Protein AF-A0A4Q3V136-F1 (afdb_monomer)

Structure (mmCIF, N/CA/C/O backbone):
data_AF-A0A4Q3V136-F1
#
_entry.id   AF-A0A4Q3V136-F1
#
loop_
_atom_site.group_PDB
_atom_site.id
_atom_site.type_symbol
_atom_site.label_atom_id
_atom_site.label_alt_id
_atom_site.label_comp_id
_atom_site.label_asym_id
_atom_site.label_entity_id
_atom_site.label_seq_id
_atom_site.pdbx_PDB_ins_code
_atom_site.Cartn_x
_atom_site.Cartn_y
_atom_site.Cartn_z
_atom_site.occupancy
_atom_site.B_iso_or_equiv
_atom_site.auth_seq_id
_atom_site.auth_comp_id
_atom_site.auth_asym_id
_atom_site.auth_atom_id
_atom_site.pdbx_PDB_model_num
ATOM 1 N N . MET A 1 1 ? 9.590 6.715 27.423 1.00 27.91 1 MET A N 1
ATOM 2 C CA . MET A 1 1 ? 8.171 6.440 27.721 1.00 27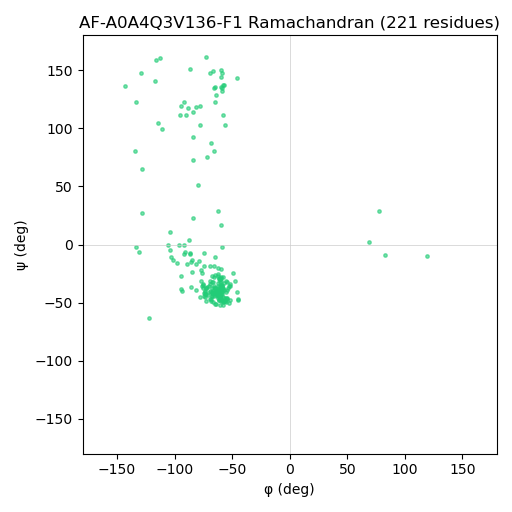.91 1 MET A CA 1
ATOM 3 C C . MET A 1 1 ? 7.562 6.069 26.388 1.00 27.91 1 MET A C 1
ATOM 5 O O . MET A 1 1 ? 7.438 6.935 25.538 1.00 27.91 1 MET A O 1
ATOM 9 N N . SER A 1 2 ? 7.445 4.770 26.138 1.00 27.17 2 SER A N 1
ATOM 10 C CA . SER A 1 2 ? 7.165 4.220 24.817 1.00 27.17 2 SER A CA 1
ATOM 11 C C . SER A 1 2 ? 5.659 4.010 24.683 1.00 27.17 2 SER A C 1
ATOM 13 O O . SER A 1 2 ? 5.066 3.318 25.508 1.00 27.17 2 SER A O 1
ATOM 15 N N . LEU A 1 3 ? 5.045 4.690 23.715 1.00 30.20 3 LEU A N 1
ATOM 16 C CA . LEU A 1 3 ? 3.635 4.550 23.361 1.00 30.20 3 LEU A CA 1
ATOM 17 C C . LEU A 1 3 ? 3.497 3.357 22.407 1.00 30.20 3 LEU A C 1
ATOM 19 O O . LEU A 1 3 ? 3.314 3.532 21.209 1.00 30.20 3 LEU A O 1
ATOM 23 N N . PHE A 1 4 ? 3.637 2.141 22.932 1.00 32.25 4 PHE A N 1
ATOM 24 C CA . PHE A 1 4 ? 3.175 0.948 22.229 1.00 32.25 4 PHE A CA 1
ATOM 25 C C . PHE A 1 4 ? 1.733 0.703 22.657 1.00 32.25 4 PHE A C 1
ATOM 27 O O . PHE A 1 4 ? 1.460 0.416 23.821 1.00 32.25 4 PHE A O 1
ATOM 34 N N . LEU A 1 5 ? 0.808 0.893 21.721 1.00 36.94 5 LEU A N 1
ATOM 35 C CA . LEU A 1 5 ? -0.566 0.448 21.881 1.00 36.94 5 LEU A CA 1
ATOM 36 C C . LEU A 1 5 ? -0.554 -1.082 21.938 1.00 36.94 5 LEU A C 1
ATOM 38 O O . LEU A 1 5 ? -0.073 -1.728 21.008 1.00 36.94 5 LEU A O 1
ATOM 42 N N . ASP A 1 6 ? -1.080 -1.644 23.027 1.00 30.30 6 ASP A N 1
ATOM 43 C CA . ASP A 1 6 ? -1.407 -3.065 23.143 1.00 30.30 6 ASP A CA 1
ATOM 44 C C . ASP A 1 6 ? -2.540 -3.390 22.156 1.00 30.30 6 ASP A C 1
ATOM 46 O O . ASP A 1 6 ? -3.716 -3.457 22.512 1.00 30.30 6 ASP A O 1
ATOM 50 N N . VAL A 1 7 ? -2.183 -3.576 20.886 1.00 36.53 7 VAL A N 1
ATOM 51 C CA . VAL A 1 7 ? -2.980 -4.369 19.953 1.00 36.53 7 VAL A CA 1
ATOM 52 C C . VAL A 1 7 ? -2.568 -5.822 20.192 1.00 36.53 7 VAL A C 1
ATOM 54 O O . VAL A 1 7 ? -1.405 -6.166 19.952 1.00 36.53 7 VAL A O 1
ATOM 57 N N . PRO A 1 8 ? -3.460 -6.695 20.693 1.00 29.77 8 PRO A N 1
ATOM 58 C CA . PRO A 1 8 ? -3.125 -8.094 20.916 1.00 29.77 8 PRO A CA 1
ATOM 59 C C . PRO A 1 8 ? -2.661 -8.736 19.599 1.00 29.77 8 PRO A C 1
ATOM 61 O O . PRO A 1 8 ? -3.455 -8.896 18.679 1.00 29.77 8 PRO A O 1
ATOM 64 N N . GLY A 1 9 ? -1.372 -9.078 19.505 1.00 36.00 9 GLY A N 1
ATOM 65 C CA . GLY A 1 9 ? -0.801 -9.831 18.380 1.00 36.00 9 GLY A CA 1
ATOM 66 C C . GLY A 1 9 ? 0.305 -9.145 17.570 1.00 36.00 9 GLY A C 1
ATOM 67 O O . GLY A 1 9 ? 0.964 -9.832 16.798 1.00 36.00 9 GLY A O 1
ATOM 68 N N . LEU A 1 10 ? 0.577 -7.848 17.756 1.00 35.69 10 LEU A N 1
ATOM 69 C CA . LEU A 1 10 ? 1.579 -7.121 16.957 1.00 35.69 10 LEU A CA 1
ATOM 70 C C . LEU A 1 10 ? 2.490 -6.256 17.842 1.00 35.69 10 LEU A C 1
ATOM 72 O O . LEU A 1 10 ? 2.320 -5.048 17.966 1.00 35.69 10 LEU A O 1
ATOM 76 N N . LEU A 1 11 ? 3.486 -6.895 18.462 1.00 33.28 11 LEU A N 1
ATOM 77 C CA . LEU A 1 11 ? 4.609 -6.214 19.113 1.00 33.28 11 LEU A CA 1
ATOM 78 C C . LEU A 1 11 ? 5.784 -6.146 18.127 1.00 33.28 11 LEU A C 1
ATOM 80 O O . L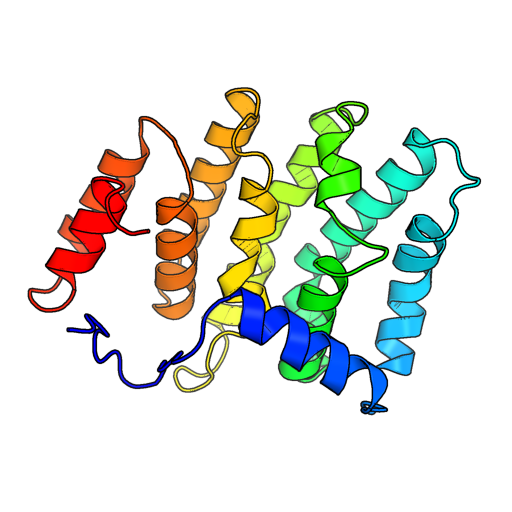EU A 1 11 ? 6.395 -7.174 17.839 1.00 33.28 11 LEU A O 1
ATOM 84 N N . PHE A 1 12 ? 6.139 -4.950 17.648 1.00 36.69 12 PHE A N 1
ATOM 85 C CA . PHE A 1 12 ? 7.396 -4.721 16.920 1.00 36.69 12 PHE A CA 1
ATOM 86 C C . PHE A 1 12 ? 8.345 -3.856 17.764 1.00 36.69 12 PHE A C 1
ATOM 88 O O . PHE A 1 12 ? 8.172 -2.641 17.816 1.00 36.69 12 PHE A O 1
ATOM 95 N N . PRO A 1 13 ? 9.333 -4.459 18.452 1.00 34.44 13 PRO A N 1
ATOM 96 C CA . PRO A 1 13 ? 10.172 -3.746 19.417 1.00 34.44 13 PRO A CA 1
ATOM 97 C C . PRO A 1 13 ? 11.426 -3.062 18.832 1.00 34.44 13 PRO A C 1
ATOM 99 O O . PRO A 1 13 ? 12.203 -2.512 19.605 1.00 34.44 13 PRO A O 1
ATOM 102 N N . GLU A 1 14 ? 11.656 -3.078 17.514 1.00 36.59 14 GLU A N 1
ATOM 103 C CA . GLU A 1 14 ? 12.949 -2.692 16.910 1.00 36.59 14 GLU A CA 1
ATOM 104 C C . GLU A 1 14 ? 12.795 -1.648 15.777 1.00 36.59 14 GLU A C 1
ATOM 106 O O . GLU A 1 14 ? 11.792 -1.696 15.057 1.00 36.59 14 GLU A O 1
ATOM 111 N N . PRO A 1 15 ? 13.776 -0.737 15.574 1.00 40.38 15 PRO A N 1
ATOM 112 C CA . PRO A 1 15 ? 13.793 0.233 14.470 1.00 40.38 15 PRO A CA 1
ATOM 113 C C . PRO A 1 15 ? 13.781 -0.439 13.086 1.00 40.38 15 PRO A C 1
ATOM 115 O O . PRO A 1 15 ? 14.338 -1.525 12.913 1.00 40.38 15 PRO A O 1
ATOM 118 N N . ILE A 1 16 ? 13.202 0.224 12.077 1.00 38.69 16 ILE A N 1
ATOM 119 C CA . ILE A 1 16 ? 13.119 -0.259 10.680 1.00 38.69 16 ILE A CA 1
ATOM 120 C C . ILE A 1 16 ? 14.500 -0.652 10.122 1.00 38.69 16 ILE A C 1
ATOM 122 O O . ILE A 1 16 ? 14.629 -1.641 9.399 1.00 38.69 16 ILE A O 1
ATOM 126 N N . GLU A 1 17 ? 15.551 0.072 10.497 1.00 37.22 17 GLU A N 1
ATOM 127 C CA . GLU A 1 17 ? 16.927 -0.164 10.059 1.00 37.22 17 GLU A CA 1
ATOM 128 C C . GLU A 1 17 ? 17.510 -1.465 10.633 1.00 37.22 17 GLU A C 1
ATOM 130 O O . GLU A 1 17 ? 18.252 -2.167 9.945 1.00 37.22 17 GLU A O 1
ATOM 135 N N . ALA A 1 18 ? 17.124 -1.840 11.858 1.00 37.09 18 ALA A N 1
ATOM 136 C CA . ALA A 1 18 ? 17.537 -3.098 12.477 1.00 37.09 18 ALA A CA 1
ATOM 137 C C . ALA A 1 18 ? 16.899 -4.308 11.774 1.00 37.09 18 ALA A C 1
ATOM 139 O O . ALA A 1 18 ? 17.528 -5.362 11.664 1.00 37.09 18 ALA A O 1
ATOM 140 N N . TRP A 1 19 ? 15.688 -4.147 11.227 1.00 42.88 19 TRP A N 1
ATOM 141 C CA . TRP A 1 19 ? 15.030 -5.176 10.421 1.00 42.88 19 TRP A CA 1
ATOM 142 C C . TRP A 1 19 ? 15.719 -5.393 9.078 1.00 42.88 19 TRP A C 1
ATOM 144 O O . TRP A 1 19 ? 15.895 -6.544 8.690 1.00 42.88 19 TRP A O 1
ATOM 154 N N . ALA A 1 20 ? 16.165 -4.333 8.399 1.00 38.56 20 ALA A N 1
ATOM 155 C CA . ALA A 1 20 ? 16.872 -4.454 7.123 1.00 38.56 20 ALA A CA 1
ATOM 156 C C . ALA A 1 20 ? 18.195 -5.243 7.252 1.00 38.56 20 ALA A C 1
ATOM 158 O O . ALA A 1 20 ? 18.477 -6.110 6.421 1.00 38.56 20 ALA A O 1
ATOM 159 N N . GLU A 1 21 ? 18.976 -5.015 8.317 1.00 35.28 21 GLU A N 1
ATOM 160 C CA . GLU A 1 21 ? 20.232 -5.745 8.567 1.00 35.28 21 GLU A CA 1
ATOM 161 C C . GLU A 1 21 ? 20.022 -7.186 9.068 1.00 35.28 21 GLU A C 1
ATOM 163 O O . GLU A 1 21 ? 20.704 -8.107 8.608 1.00 35.28 21 GLU A O 1
ATOM 168 N N . LEU A 1 22 ? 19.066 -7.432 9.974 1.00 40.06 22 LEU A N 1
ATOM 169 C CA . LEU A 1 22 ? 18.700 -8.797 10.392 1.00 40.06 22 LEU A CA 1
ATOM 170 C C . LEU A 1 22 ? 18.149 -9.621 9.220 1.00 40.06 22 LEU A C 1
ATOM 172 O O . LEU A 1 22 ? 18.365 -10.835 9.151 1.00 40.06 22 LEU A O 1
ATOM 176 N N . PHE A 1 23 ? 17.456 -8.959 8.295 1.00 44.56 23 PHE A N 1
ATOM 177 C CA . PHE A 1 23 ? 16.872 -9.561 7.106 1.00 44.56 23 PHE A CA 1
ATOM 178 C C . PHE A 1 23 ? 17.933 -9.937 6.065 1.00 44.56 23 PHE A C 1
ATOM 180 O O . PHE A 1 23 ? 17.954 -11.087 5.632 1.00 44.56 23 PHE A O 1
ATOM 187 N N . LEU A 1 24 ? 18.867 -9.035 5.729 1.00 41.38 24 LEU A N 1
ATOM 188 C CA . LEU A 1 24 ? 19.993 -9.326 4.824 1.00 41.38 24 LEU A CA 1
ATOM 189 C C . LEU A 1 24 ? 20.869 -10.485 5.327 1.00 41.38 24 LEU A C 1
ATOM 191 O O . LEU A 1 24 ? 21.305 -11.320 4.536 1.00 41.38 24 LEU A O 1
ATOM 195 N N . ASN A 1 25 ? 21.075 -10.585 6.642 1.00 38.91 25 ASN A N 1
ATOM 196 C CA . ASN A 1 25 ? 21.865 -11.668 7.229 1.00 38.91 25 ASN A CA 1
ATOM 197 C C . ASN A 1 25 ? 21.131 -13.024 7.210 1.00 38.91 25 ASN A C 1
ATOM 199 O O . ASN A 1 25 ? 21.749 -14.041 6.912 1.00 38.91 25 ASN A O 1
ATOM 203 N N . ARG A 1 26 ? 19.806 -13.069 7.429 1.00 44.75 26 ARG A N 1
ATOM 204 C CA . ARG A 1 26 ? 19.022 -14.322 7.298 1.00 44.75 26 ARG A CA 1
ATOM 205 C C . ARG A 1 26 ? 18.751 -14.737 5.847 1.00 44.75 26 ARG A C 1
ATOM 207 O O . ARG A 1 26 ? 18.540 -15.923 5.580 1.00 44.75 26 ARG A O 1
ATOM 214 N N . TYR A 1 27 ? 18.759 -13.772 4.929 1.00 43.59 27 TYR A N 1
ATOM 215 C CA . TYR A 1 27 ? 18.585 -13.958 3.487 1.00 43.59 27 TYR A CA 1
ATOM 216 C C . TYR A 1 27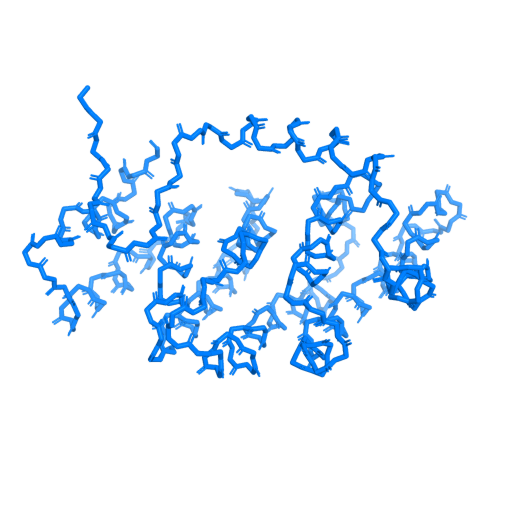 ? 19.698 -14.819 2.869 1.00 43.59 27 TYR A C 1
ATOM 218 O O . TYR A 1 27 ? 19.423 -15.666 2.027 1.00 43.59 27 TYR A O 1
ATOM 226 N N . LEU A 1 28 ? 20.944 -14.662 3.326 1.00 44.56 28 LEU A N 1
ATOM 227 C CA . LEU A 1 28 ? 22.085 -15.434 2.816 1.00 44.56 28 LEU A CA 1
ATOM 228 C C . LEU A 1 28 ? 22.205 -16.839 3.426 1.00 44.56 28 LEU A C 1
ATOM 230 O O . LEU A 1 28 ? 22.913 -17.686 2.885 1.00 44.56 28 LEU A O 1
ATOM 234 N N . GLU A 1 29 ? 21.525 -17.099 4.543 1.00 40.28 29 GLU A N 1
ATOM 235 C CA . GLU A 1 29 ? 21.713 -18.327 5.326 1.00 40.28 29 GLU A CA 1
ATOM 236 C C . GLU A 1 29 ? 20.629 -19.394 5.100 1.00 40.28 29 GLU A C 1
ATOM 238 O O . GLU A 1 29 ? 20.821 -20.545 5.494 1.00 40.28 29 GLU A O 1
ATOM 243 N N . SER A 1 30 ? 19.496 -19.065 4.468 1.00 42.41 30 SER A N 1
ATOM 244 C CA . SER A 1 30 ? 18.356 -19.986 4.366 1.00 42.41 30 SER A CA 1
ATOM 245 C C . SER A 1 30 ? 18.056 -20.429 2.930 1.00 42.41 30 SER A C 1
ATOM 247 O O . SER A 1 30 ? 17.431 -19.730 2.142 1.00 42.41 30 SER A O 1
ATOM 249 N N . SER A 1 31 ? 18.434 -21.669 2.607 1.00 47.69 31 SER A N 1
ATOM 250 C CA . SER A 1 31 ? 17.859 -22.431 1.494 1.00 47.69 31 SER A CA 1
ATOM 251 C C . SER A 1 31 ? 16.402 -22.772 1.833 1.00 47.69 31 SER A C 1
ATOM 253 O O . SER A 1 31 ? 16.122 -23.796 2.465 1.00 47.69 31 SER A O 1
ATOM 255 N N . ILE A 1 32 ? 15.470 -21.879 1.508 1.00 53.59 32 ILE A N 1
ATOM 256 C CA . ILE A 1 32 ? 14.043 -22.078 1.778 1.00 53.59 32 ILE A CA 1
ATOM 257 C C . ILE A 1 32 ? 13.473 -23.038 0.718 1.00 53.59 32 ILE A C 1
ATOM 259 O O . ILE A 1 32 ? 13.488 -22.713 -0.467 1.00 53.59 32 ILE A O 1
ATOM 263 N N . PRO A 1 33 ? 12.926 -24.210 1.093 1.00 49.53 33 PRO A N 1
ATOM 264 C CA . PRO A 1 33 ? 12.335 -25.131 0.124 1.00 49.53 33 PRO A CA 1
ATOM 265 C C . PRO A 1 33 ? 11.196 -24.471 -0.666 1.00 49.53 33 PRO A C 1
ATOM 267 O O . PRO A 1 33 ? 10.315 -23.837 -0.078 1.00 49.53 33 PRO A O 1
ATOM 270 N N . GLY A 1 34 ? 11.221 -24.619 -1.992 1.00 53.47 34 GLY A N 1
ATOM 271 C CA . GLY A 1 34 ? 10.262 -23.995 -2.912 1.00 53.47 34 GLY A CA 1
ATOM 272 C C . GLY A 1 34 ? 10.587 -22.545 -3.279 1.00 53.47 34 GLY A C 1
ATOM 273 O O . GLY A 1 34 ? 9.966 -22.018 -4.198 1.00 53.47 34 GLY A O 1
ATOM 274 N N . TRP A 1 35 ? 11.574 -21.923 -2.620 1.00 53.50 35 TRP A N 1
ATOM 275 C CA . TRP A 1 35 ? 12.097 -20.633 -3.058 1.00 53.50 35 TRP A CA 1
ATOM 276 C C . TRP A 1 35 ? 12.722 -20.750 -4.434 1.00 53.50 35 TRP A C 1
ATOM 278 O O . TRP A 1 35 ? 12.375 -19.937 -5.259 1.00 53.50 35 TRP A O 1
ATOM 288 N N . ASP A 1 36 ? 13.518 -21.782 -4.720 1.00 55.12 36 ASP A N 1
ATOM 289 C CA . ASP A 1 36 ? 14.162 -21.936 -6.033 1.00 55.12 36 ASP A CA 1
ATOM 290 C C . ASP A 1 36 ? 13.152 -21.953 -7.197 1.00 55.12 36 ASP A C 1
ATOM 292 O O . ASP A 1 36 ? 13.432 -21.404 -8.247 1.00 55.12 36 ASP A O 1
ATOM 296 N N . ALA A 1 37 ? 11.938 -22.487 -7.003 1.00 58.88 37 ALA A N 1
ATOM 297 C CA . ALA A 1 37 ? 10.902 -22.515 -8.043 1.00 58.88 37 ALA A CA 1
ATOM 298 C C . ALA A 1 37 ? 10.190 -21.163 -8.225 1.00 58.88 37 ALA A C 1
ATOM 300 O O . ALA A 1 37 ? 10.027 -20.701 -9.352 1.00 58.88 37 ALA A O 1
ATOM 301 N N . LEU A 1 38 ? 9.808 -20.499 -7.124 1.00 58.38 38 LEU A N 1
ATOM 302 C CA . LEU A 1 38 ? 9.312 -19.118 -7.186 1.00 58.38 38 LEU A CA 1
ATOM 303 C C . LEU A 1 38 ? 10.403 -18.198 -7.734 1.00 58.38 38 LEU A C 1
ATOM 305 O O . LEU A 1 38 ? 10.134 -17.276 -8.492 1.00 58.38 38 LEU A O 1
ATOM 309 N N . ALA A 1 39 ? 11.642 -18.482 -7.357 1.00 57.66 39 ALA A N 1
ATOM 310 C CA . ALA A 1 39 ? 12.809 -17.780 -7.796 1.00 57.66 39 ALA A CA 1
ATOM 311 C C . ALA A 1 39 ? 13.053 -17.996 -9.275 1.00 57.66 39 ALA A C 1
ATOM 313 O O . ALA A 1 39 ? 13.303 -17.017 -9.935 1.00 57.66 39 ALA A O 1
ATOM 314 N N . ASP A 1 40 ? 12.895 -19.194 -9.822 1.00 59.97 40 ASP A N 1
ATOM 315 C CA . ASP A 1 40 ? 13.007 -19.456 -11.258 1.00 59.97 40 ASP A CA 1
ATOM 316 C C . ASP A 1 40 ? 11.878 -18.785 -12.065 1.00 59.97 40 ASP A C 1
ATOM 318 O O . ASP A 1 40 ? 12.091 -18.346 -13.195 1.00 59.97 40 ASP A O 1
ATOM 322 N N . GLU A 1 41 ? 10.675 -18.656 -11.493 1.00 62.00 41 GLU A N 1
ATOM 323 C CA . GLU A 1 41 ? 9.548 -17.945 -12.120 1.00 62.00 41 GLU A CA 1
ATOM 324 C C . GLU A 1 41 ? 9.698 -16.420 -12.065 1.00 62.00 41 GLU A C 1
ATOM 326 O O . GLU A 1 41 ? 9.302 -15.712 -12.998 1.00 62.00 41 GLU A O 1
ATOM 331 N N . LEU A 1 42 ? 10.290 -15.912 -10.986 1.00 56.88 42 LEU A N 1
ATOM 332 C CA . LEU A 1 42 ? 10.614 -14.503 -10.806 1.00 56.88 42 LEU A CA 1
ATOM 333 C C . LEU A 1 42 ? 12.044 -14.176 -11.291 1.00 56.88 42 LEU A C 1
ATOM 335 O O . LEU A 1 42 ? 12.390 -13.015 -11.430 1.00 56.88 42 LEU A O 1
ATOM 339 N N . LEU A 1 43 ? 12.879 -15.146 -11.654 1.00 55.78 43 LEU A N 1
ATOM 340 C CA . LEU A 1 43 ? 14.244 -14.926 -12.146 1.00 55.78 43 LEU A CA 1
ATOM 341 C C . LEU A 1 43 ? 14.222 -14.088 -13.418 1.00 55.78 43 LEU A C 1
ATOM 343 O O . LEU A 1 43 ? 15.011 -13.165 -13.508 1.00 55.78 43 LEU A O 1
ATOM 347 N N . PRO A 1 44 ? 13.274 -14.273 -14.357 1.00 57.03 44 PRO A N 1
ATOM 348 C CA . PRO A 1 44 ? 13.124 -13.363 -15.485 1.00 57.03 44 PRO A CA 1
ATOM 349 C C . PRO A 1 44 ? 12.761 -11.916 -15.098 1.00 57.03 44 PRO A C 1
ATOM 351 O O . PRO A 1 44 ? 13.062 -11.007 -15.870 1.00 57.03 44 PRO A O 1
ATOM 354 N N . LEU A 1 45 ? 12.116 -11.672 -13.942 1.00 52.94 45 LEU A N 1
ATOM 355 C CA . LEU A 1 45 ? 11.995 -10.314 -13.373 1.00 52.94 45 LEU A CA 1
ATOM 356 C C . LEU A 1 45 ? 13.361 -9.783 -12.946 1.00 52.94 45 LEU A C 1
ATOM 358 O O . LEU A 1 45 ? 13.638 -8.599 -13.108 1.00 52.94 45 LEU A O 1
ATOM 362 N N . TRP A 1 46 ? 14.177 -10.652 -12.364 1.00 55.69 46 TRP A N 1
ATOM 363 C CA . TRP A 1 46 ? 15.413 -10.294 -11.683 1.00 55.69 46 TRP A CA 1
ATOM 364 C C . TRP A 1 46 ? 16.613 -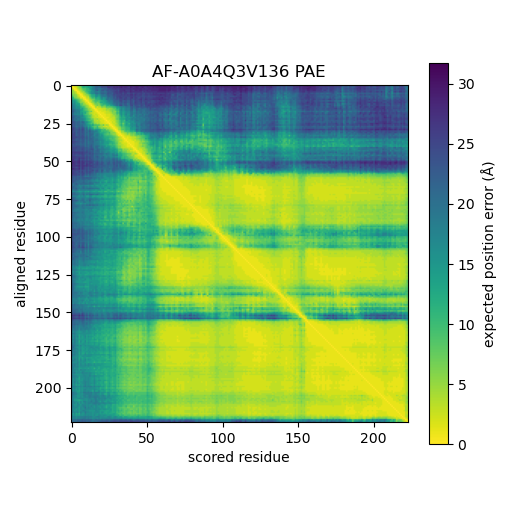10.198 -12.622 1.00 55.69 46 TRP A C 1
ATOM 366 O O . TRP A 1 46 ? 17.382 -9.254 -12.499 1.00 55.69 46 TRP A O 1
ATOM 376 N N . ASP A 1 47 ? 16.701 -11.056 -13.635 1.00 52.47 47 ASP A N 1
ATOM 377 C CA . ASP A 1 47 ? 17.625 -10.946 -14.763 1.00 52.47 47 ASP A CA 1
ATOM 378 C C . ASP A 1 47 ? 17.389 -9.629 -15.511 1.00 52.47 47 ASP A C 1
ATOM 380 O O . ASP A 1 47 ? 18.339 -8.977 -15.930 1.00 52.47 47 ASP A O 1
ATOM 384 N N . ALA A 1 48 ? 16.132 -9.177 -15.627 1.00 50.75 48 ALA A N 1
ATOM 385 C CA . ALA A 1 48 ? 15.812 -7.868 -16.199 1.00 50.75 48 ALA A CA 1
ATOM 386 C C . ALA A 1 48 ? 16.301 -6.692 -15.328 1.00 50.75 48 ALA A C 1
ATOM 388 O O . ALA A 1 48 ? 16.589 -5.626 -15.872 1.00 50.75 48 ALA A O 1
ATOM 389 N N . CYS A 1 49 ? 16.424 -6.879 -14.007 1.00 47.31 49 CYS A N 1
ATOM 390 C CA . CYS A 1 49 ? 17.011 -5.900 -13.085 1.00 47.31 49 CYS A CA 1
ATOM 391 C C . CYS A 1 49 ? 18.548 -5.945 -13.067 1.00 47.31 49 CYS A C 1
ATOM 393 O O . CYS A 1 49 ? 19.176 -4.892 -12.995 1.00 47.31 49 CYS A O 1
ATOM 395 N N . GLU A 1 50 ? 19.156 -7.134 -13.139 1.00 47.06 50 GLU A N 1
ATOM 396 C CA . GLU A 1 50 ? 20.617 -7.320 -13.162 1.00 47.06 50 GLU A CA 1
ATOM 397 C C . GLU A 1 50 ? 21.244 -6.997 -14.529 1.00 47.06 50 GLU A C 1
ATOM 399 O O . GLU A 1 50 ? 22.427 -6.647 -14.606 1.00 47.06 50 GLU A O 1
ATOM 404 N N . LEU A 1 51 ? 20.464 -7.026 -15.618 1.00 46.03 51 LEU A N 1
ATOM 405 C CA . LEU A 1 51 ? 20.878 -6.536 -16.933 1.00 46.03 51 LEU A CA 1
ATOM 406 C C . LEU A 1 51 ? 20.958 -5.001 -16.959 1.00 46.03 51 LEU A C 1
ATOM 408 O O . LEU A 1 51 ? 20.212 -4.312 -17.653 1.00 46.03 51 LEU A O 1
ATOM 412 N N . HIS A 1 52 ? 22.017 -4.469 -16.349 1.00 45.53 52 HIS A N 1
ATOM 413 C CA . HIS A 1 52 ? 22.602 -3.149 -16.623 1.00 45.53 52 HIS A CA 1
ATOM 414 C C . HIS A 1 52 ? 23.147 -3.006 -18.073 1.00 45.53 52 HIS A C 1
ATOM 416 O O . HIS A 1 52 ? 24.092 -2.261 -18.328 1.00 45.53 52 HIS A O 1
ATOM 422 N N . GLY A 1 53 ? 22.566 -3.732 -19.035 1.00 43.19 53 GLY A N 1
ATOM 423 C CA . GLY A 1 53 ? 22.907 -3.731 -20.458 1.00 43.19 53 GLY A CA 1
ATOM 424 C C . GLY A 1 53 ? 21.703 -3.638 -21.407 1.00 43.19 53 GLY A C 1
ATOM 425 O O . GLY A 1 53 ? 21.914 -3.571 -22.616 1.00 43.19 53 GLY A O 1
ATOM 426 N N . LEU A 1 54 ? 20.463 -3.615 -20.900 1.00 41.16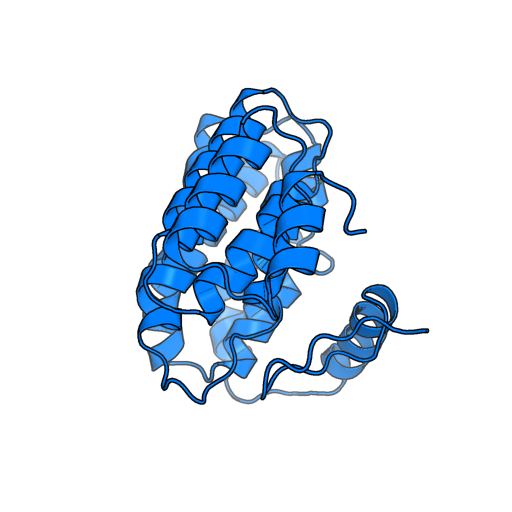 54 LEU A N 1
ATOM 427 C CA . LEU A 1 54 ? 19.288 -3.209 -21.682 1.00 41.16 54 LEU A CA 1
ATOM 428 C C . LEU A 1 54 ? 19.117 -1.687 -21.597 1.00 41.16 54 LEU A C 1
ATOM 430 O O . LEU A 1 54 ? 19.506 -1.066 -20.608 1.00 41.16 54 LEU A O 1
ATOM 434 N N . ALA A 1 55 ? 18.541 -1.066 -22.632 1.00 45.62 55 ALA A N 1
ATOM 435 C CA . ALA A 1 55 ? 18.173 0.345 -22.546 1.00 45.62 55 ALA A CA 1
ATOM 436 C C . ALA A 1 55 ? 17.201 0.539 -21.357 1.00 45.62 55 ALA A C 1
ATOM 438 O O . ALA A 1 55 ? 16.284 -0.277 -21.221 1.00 45.62 55 ALA A O 1
ATOM 439 N N . PRO A 1 56 ? 17.351 1.596 -20.528 1.00 53.66 56 PRO A N 1
ATOM 440 C CA . PRO A 1 56 ? 16.552 1.817 -19.311 1.00 53.66 56 PRO A CA 1
ATOM 441 C C . PRO A 1 56 ? 15.034 1.650 -19.496 1.00 53.66 56 PRO A C 1
ATOM 443 O O . PRO A 1 56 ? 14.338 1.184 -18.598 1.00 53.66 56 PRO A O 1
ATOM 446 N N . GLN A 1 57 ? 14.534 1.966 -20.693 1.00 57.00 57 GLN A N 1
ATOM 447 C CA . GLN A 1 57 ? 13.121 1.874 -21.059 1.00 57.00 57 GLN A CA 1
ATOM 448 C C . GLN A 1 57 ? 12.629 0.429 -21.264 1.00 57.00 57 GLN A C 1
ATOM 450 O O . GLN A 1 57 ? 11.556 0.079 -20.788 1.00 57.00 57 GLN A O 1
ATOM 455 N N . GLU A 1 58 ? 13.395 -0.446 -21.924 1.00 58.91 58 GLU A N 1
ATOM 456 C CA . GLU A 1 58 ? 12.938 -1.821 -22.207 1.00 58.91 58 GLU A CA 1
ATOM 457 C C . GLU A 1 58 ? 12.997 -2.718 -20.961 1.00 58.91 58 GLU A C 1
ATOM 459 O O . GLU A 1 58 ? 12.097 -3.533 -20.736 1.00 58.91 58 GLU A O 1
ATOM 464 N N . GLY A 1 59 ? 14.029 -2.536 -20.127 1.00 67.00 59 GLY A N 1
ATOM 465 C CA . GLY A 1 59 ? 14.143 -3.211 -18.831 1.00 67.00 59 GLY A CA 1
ATOM 466 C C . GLY A 1 59 ? 13.072 -2.742 -17.840 1.00 67.00 59 GLY A C 1
ATOM 467 O O . GLY A 1 59 ? 12.436 -3.569 -17.184 1.00 67.00 59 GLY A O 1
ATOM 468 N N . GLY A 1 60 ? 12.803 -1.431 -17.802 1.00 72.69 60 GLY A N 1
ATOM 469 C CA . GLY A 1 60 ? 11.755 -0.834 -16.972 1.00 72.69 60 GLY A CA 1
ATOM 470 C C . GLY A 1 60 ? 10.359 -1.367 -17.306 1.00 72.69 60 GLY A C 1
ATOM 471 O O . GLY A 1 60 ? 9.673 -1.880 -16.425 1.00 72.69 60 GLY A O 1
ATOM 472 N N . ASP A 1 61 ? 9.953 -1.344 -18.578 1.00 77.50 61 ASP A N 1
ATOM 473 C CA . ASP A 1 61 ? 8.629 -1.817 -19.015 1.00 77.50 61 ASP A CA 1
ATOM 474 C C . ASP A 1 61 ? 8.369 -3.290 -18.673 1.00 77.50 61 ASP A C 1
ATOM 476 O O . ASP A 1 61 ? 7.247 -3.686 -18.333 1.00 77.50 61 ASP A O 1
ATOM 480 N N . LEU A 1 62 ? 9.382 -4.146 -18.829 1.00 75.88 62 LEU A N 1
ATOM 481 C CA . LEU A 1 62 ? 9.263 -5.557 -18.477 1.00 75.88 62 LEU A CA 1
ATOM 482 C C . LEU A 1 62 ? 9.133 -5.730 -16.962 1.00 75.88 62 LEU A C 1
ATOM 484 O O . LEU A 1 62 ? 8.226 -6.434 -16.519 1.00 75.88 62 LEU A O 1
ATOM 488 N N . PHE A 1 63 ? 9.983 -5.057 -16.189 1.00 77.69 63 PHE A N 1
ATOM 489 C CA . PHE A 1 63 ? 9.947 -5.101 -14.732 1.00 77.69 63 PHE A CA 1
ATOM 490 C C . PHE A 1 63 ? 8.589 -4.657 -14.176 1.00 77.69 63 PHE A C 1
ATOM 492 O O . PHE A 1 63 ? 7.970 -5.393 -13.410 1.00 77.69 63 PHE A O 1
ATOM 499 N N . LEU A 1 64 ? 8.065 -3.512 -14.629 1.00 81.75 64 LEU A N 1
ATOM 500 C CA . LEU A 1 64 ? 6.772 -2.986 -14.179 1.00 81.75 64 LEU A CA 1
ATOM 501 C C . LEU A 1 64 ? 5.624 -3.949 -14.479 1.00 81.75 64 LEU A C 1
ATOM 503 O O . LEU A 1 64 ? 4.826 -4.248 -13.594 1.00 81.75 64 LEU A O 1
ATOM 507 N N . ARG A 1 65 ? 5.560 -4.494 -15.702 1.00 84.25 65 ARG A N 1
ATOM 508 C CA . ARG A 1 65 ? 4.517 -5.467 -16.075 1.00 84.25 65 ARG A CA 1
ATOM 509 C C . ARG A 1 65 ? 4.545 -6.701 -15.193 1.00 84.25 65 ARG A C 1
ATOM 511 O O . ARG A 1 65 ? 3.496 -7.221 -14.822 1.00 84.25 65 ARG A O 1
ATOM 518 N N . ARG A 1 66 ? 5.739 -7.183 -14.880 1.00 82.25 66 ARG A N 1
ATOM 519 C CA . ARG A 1 66 ? 5.902 -8.373 -14.065 1.00 82.25 66 ARG A CA 1
ATOM 520 C C . ARG A 1 66 ? 5.623 -8.112 -12.589 1.00 82.25 66 ARG A C 1
ATOM 522 O O . ARG A 1 66 ? 5.044 -8.977 -11.942 1.00 82.25 66 ARG A O 1
ATOM 529 N N . LEU A 1 67 ? 5.938 -6.922 -12.078 1.00 83.69 67 LEU A N 1
ATOM 530 C CA . LEU A 1 67 ? 5.477 -6.523 -10.754 1.00 83.69 67 LEU A CA 1
ATOM 531 C C . LEU A 1 67 ? 3.947 -6.483 -10.706 1.00 83.69 67 LEU A C 1
ATOM 533 O O . LEU A 1 67 ? 3.337 -7.028 -9.789 1.00 83.69 67 LEU A O 1
ATOM 537 N N . THR A 1 68 ? 3.316 -5.856 -11.699 1.00 89.12 68 THR A N 1
ATOM 538 C CA . THR A 1 68 ? 1.856 -5.852 -11.798 1.00 89.12 68 THR A CA 1
ATOM 539 C C . THR A 1 68 ? 1.318 -7.283 -11.776 1.00 89.12 68 THR A C 1
ATOM 541 O O . THR A 1 68 ? 0.415 -7.575 -11.001 1.00 89.12 68 THR A O 1
ATOM 544 N N . GLU A 1 69 ? 1.892 -8.197 -12.562 1.00 87.88 69 GLU A N 1
ATOM 545 C CA . GLU A 1 69 ? 1.504 -9.613 -12.556 1.00 87.88 69 GLU A CA 1
ATOM 546 C C . GLU A 1 69 ? 1.668 -10.264 -11.173 1.00 87.88 69 GLU A C 1
ATOM 548 O O . GLU A 1 69 ? 0.765 -10.978 -10.733 1.00 87.88 69 GLU A O 1
ATOM 553 N N . PHE A 1 70 ? 2.771 -9.992 -10.470 1.00 87.50 70 PHE A N 1
ATOM 554 C CA . PHE A 1 70 ? 3.010 -10.506 -9.123 1.00 87.50 70 PHE A CA 1
ATOM 555 C C . PHE A 1 70 ? 1.887 -10.109 -8.156 1.00 87.50 70 PHE A C 1
ATOM 557 O O . PHE A 1 70 ? 1.335 -10.976 -7.478 1.00 87.50 70 PHE A O 1
ATOM 564 N N . HIS A 1 71 ? 1.491 -8.833 -8.134 1.00 91.56 71 HIS A N 1
ATOM 565 C CA . HIS A 1 71 ? 0.390 -8.375 -7.285 1.00 91.56 71 HIS A CA 1
ATOM 566 C C . HIS A 1 71 ? -0.960 -8.943 -7.717 1.00 91.56 71 HIS A C 1
ATOM 568 O O . HIS A 1 71 ? -1.732 -9.394 -6.875 1.00 91.56 71 HIS A O 1
ATOM 574 N N . LEU A 1 72 ? -1.242 -8.950 -9.024 1.00 93.38 72 LEU A N 1
ATOM 575 C CA . LEU A 1 72 ? -2.511 -9.447 -9.559 1.00 93.38 72 LEU A CA 1
ATOM 576 C C . LEU A 1 72 ? -2.735 -10.932 -9.250 1.00 93.38 72 LEU A C 1
ATOM 578 O O . LEU A 1 72 ? -3.878 -11.358 -9.123 1.00 93.38 72 LEU A O 1
ATOM 582 N N . ARG A 1 73 ? -1.657 -11.711 -9.132 1.00 92.19 73 ARG A N 1
ATOM 583 C CA . ARG A 1 73 ? -1.692 -13.154 -8.861 1.00 92.19 73 ARG A CA 1
ATOM 584 C C . ARG A 1 73 ? -1.338 -13.504 -7.415 1.00 92.19 73 ARG A C 1
ATOM 586 O O . ARG A 1 73 ? -1.144 -14.674 -7.111 1.00 92.19 73 ARG A O 1
ATOM 593 N N . TYR A 1 74 ? -1.264 -12.522 -6.512 1.00 91.50 74 TYR A N 1
ATOM 594 C CA . TYR A 1 74 ? -0.795 -12.731 -5.137 1.00 91.50 74 TYR A CA 1
ATOM 595 C C . TYR A 1 74 ? -1.570 -13.824 -4.391 1.00 91.50 74 TYR A C 1
ATOM 597 O O . TYR A 1 74 ? -0.972 -14.662 -3.721 1.00 91.50 74 TYR A O 1
ATOM 605 N N . ALA A 1 75 ? -2.892 -13.869 -4.568 1.00 93.19 75 ALA A N 1
ATOM 606 C CA . ALA A 1 75 ? -3.734 -14.910 -3.986 1.00 93.19 75 ALA A CA 1
ATOM 607 C C . ALA A 1 75 ? -3.427 -16.309 -4.547 1.00 93.19 75 ALA A C 1
ATOM 609 O O . ALA A 1 75 ? -3.337 -17.267 -3.780 1.00 93.19 75 ALA A O 1
ATOM 610 N N . ASP A 1 76 ? -3.199 -16.424 -5.861 1.00 90.31 76 ASP A N 1
ATOM 611 C CA . ASP A 1 76 ? -2.809 -17.686 -6.502 1.00 90.31 76 ASP A CA 1
ATOM 612 C C . ASP A 1 76 ? -1.460 -18.170 -5.961 1.00 90.31 76 ASP A C 1
ATOM 614 O O . ASP A 1 76 ? -1.283 -19.354 -5.671 1.00 90.31 76 ASP A O 1
ATOM 618 N N . TRP A 1 77 ? -0.516 -17.245 -5.767 1.00 87.31 77 TRP A N 1
ATOM 619 C CA . TRP A 1 77 ? 0.764 -17.547 -5.136 1.00 87.31 77 TRP A CA 1
ATOM 620 C C . TRP A 1 77 ? 0.583 -18.027 -3.694 1.00 87.31 77 TRP A C 1
ATOM 622 O O . TRP A 1 77 ? 1.282 -18.951 -3.288 1.00 87.31 77 TRP A O 1
ATOM 632 N N . GLY A 1 78 ? -0.398 -17.488 -2.965 1.00 88.12 78 GLY A N 1
ATOM 633 C CA . GLY A 1 78 ? -0.828 -17.936 -1.633 1.00 88.12 78 GLY A CA 1
ATOM 634 C C . GLY A 1 78 ? -1.284 -19.388 -1.551 1.00 88.12 78 GLY A C 1
ATOM 635 O O . GLY A 1 78 ? -1.143 -20.021 -0.508 1.00 88.12 78 GLY A O 1
ATOM 636 N N . VAL A 1 79 ? -1.796 -19.945 -2.650 1.00 88.19 79 VAL A N 1
ATOM 637 C CA . VAL A 1 79 ? -2.193 -21.360 -2.718 1.00 88.19 79 VAL A CA 1
ATOM 638 C C . VAL A 1 79 ? -0.975 -22.275 -2.869 1.00 88.19 79 VAL A C 1
ATOM 640 O O . VAL A 1 79 ? -0.988 -23.419 -2.413 1.00 88.19 79 VAL A O 1
ATOM 643 N N . ILE A 1 80 ? 0.071 -21.785 -3.535 1.00 85.88 80 ILE A N 1
ATOM 644 C CA . ILE A 1 80 ? 1.246 -22.574 -3.923 1.00 85.88 80 ILE A CA 1
ATOM 645 C C . ILE A 1 80 ? 2.348 -22.463 -2.866 1.00 85.88 80 ILE A C 1
ATOM 647 O O . ILE A 1 80 ? 3.015 -23.449 -2.543 1.00 85.88 80 ILE A O 1
ATOM 651 N N . TYR A 1 81 ? 2.540 -21.262 -2.327 1.00 81.56 81 TYR A N 1
ATOM 652 C CA . TYR A 1 81 ? 3.657 -20.909 -1.470 1.00 81.56 81 TYR A CA 1
ATOM 653 C C . TYR A 1 81 ? 3.170 -20.515 -0.073 1.00 81.56 81 TYR A C 1
ATOM 655 O O . TYR A 1 81 ? 2.181 -19.798 0.058 1.00 81.56 81 TYR A O 1
ATOM 663 N N . PRO A 1 82 ? 3.883 -20.920 0.993 1.00 81.12 82 PRO A N 1
ATOM 664 C CA . PRO A 1 82 ? 3.582 -20.446 2.341 1.00 81.12 82 PRO A CA 1
ATOM 665 C C . PRO A 1 82 ? 3.690 -18.917 2.441 1.00 81.12 82 PRO A C 1
ATOM 667 O O . PRO A 1 82 ? 4.592 -18.342 1.830 1.00 81.12 82 PRO A O 1
ATOM 670 N N . ALA A 1 83 ? 2.877 -18.287 3.296 1.00 83.31 83 ALA A N 1
ATOM 671 C CA . ALA A 1 83 ? 2.872 -16.836 3.548 1.00 83.31 83 ALA A CA 1
ATOM 672 C C . ALA A 1 83 ? 4.287 -16.245 3.711 1.00 83.31 83 ALA A C 1
ATOM 674 O O . ALA A 1 83 ? 4.690 -15.335 2.989 1.00 83.31 83 ALA A O 1
ATOM 675 N N . ARG A 1 84 ? 5.135 -16.895 4.526 1.00 80.81 84 ARG A N 1
ATOM 676 C CA . ARG A 1 84 ? 6.538 -16.484 4.715 1.00 80.81 84 ARG A CA 1
ATOM 677 C C . ARG A 1 84 ? 7.325 -16.348 3.402 1.00 80.81 84 ARG A C 1
ATOM 679 O O . ARG A 1 84 ? 8.150 -15.452 3.292 1.00 80.81 84 ARG A O 1
ATOM 686 N N . ASN A 1 85 ? 7.102 -17.222 2.416 1.00 79.88 85 ASN A N 1
ATOM 687 C CA . ASN A 1 85 ? 7.798 -17.176 1.128 1.00 79.88 85 ASN A CA 1
ATOM 688 C C . ASN A 1 85 ? 7.304 -15.989 0.289 1.00 79.88 85 ASN A C 1
ATOM 690 O O . ASN A 1 85 ? 8.107 -15.332 -0.369 1.00 79.88 85 ASN A O 1
ATOM 694 N N . LEU A 1 86 ? 6.009 -15.673 0.353 1.00 83.25 86 LEU A N 1
ATOM 695 C CA . LEU A 1 86 ? 5.448 -14.491 -0.302 1.00 83.25 86 LEU A CA 1
ATOM 696 C C . LEU A 1 86 ? 5.946 -13.202 0.338 1.00 83.25 86 LEU A C 1
ATOM 698 O O . LEU A 1 86 ? 6.326 -12.276 -0.374 1.00 83.25 86 LEU A O 1
ATOM 702 N N . ASN A 1 87 ? 6.034 -13.170 1.667 1.00 84.12 87 ASN A N 1
ATOM 703 C CA . ASN 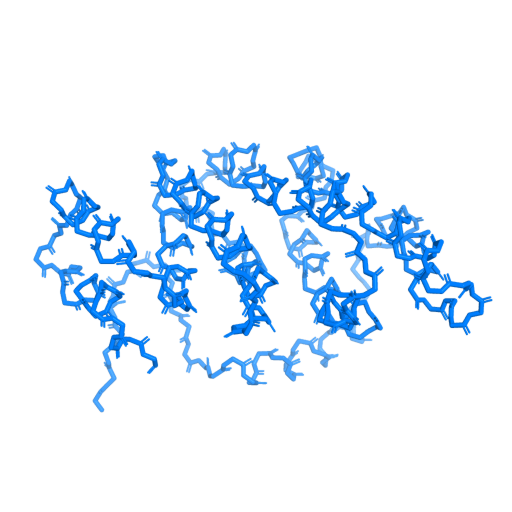A 1 87 ? 6.677 -12.092 2.405 1.00 84.12 87 ASN A CA 1
ATOM 704 C C . ASN A 1 87 ? 8.116 -11.870 1.929 1.00 84.12 87 ASN A C 1
ATOM 706 O O . ASN A 1 87 ? 8.510 -10.736 1.670 1.00 84.12 87 ASN A O 1
ATOM 710 N N . PHE A 1 88 ? 8.896 -12.944 1.761 1.00 78.62 88 PHE A N 1
ATOM 711 C CA . PHE A 1 88 ? 10.245 -12.845 1.199 1.00 78.62 88 PHE A CA 1
ATOM 712 C C . PHE A 1 88 ? 10.242 -12.308 -0.231 1.00 78.62 88 PHE A C 1
ATOM 714 O O . PHE A 1 88 ? 11.083 -11.474 -0.546 1.00 78.62 88 PHE A O 1
ATOM 721 N N . GLY A 1 89 ? 9.291 -12.723 -1.072 1.00 79.56 89 GLY A N 1
ATOM 722 C CA . GLY A 1 89 ? 9.109 -12.152 -2.408 1.00 79.56 89 GLY A CA 1
ATOM 723 C C . GLY A 1 89 ? 8.887 -10.639 -2.354 1.00 79.56 89 GLY A C 1
ATOM 724 O O . GLY A 1 89 ? 9.574 -9.888 -3.045 1.00 79.56 89 GLY A O 1
ATOM 725 N N . VAL A 1 90 ? 8.016 -10.181 -1.451 1.00 83.75 90 VAL A N 1
ATOM 726 C CA . VAL A 1 90 ? 7.773 -8.753 -1.208 1.00 83.75 90 VAL A CA 1
ATOM 727 C C . VAL A 1 90 ? 9.031 -8.035 -0.719 1.00 83.75 90 VAL A C 1
ATOM 729 O O . VAL A 1 90 ? 9.410 -7.014 -1.277 1.00 83.75 90 VAL A O 1
ATOM 732 N N . TRP A 1 91 ? 9.755 -8.571 0.257 1.00 79.00 91 TRP A N 1
ATOM 733 C CA . TRP A 1 91 ? 10.998 -7.949 0.726 1.00 79.00 91 TRP A CA 1
ATOM 734 C C . TRP A 1 91 ? 12.136 -7.973 -0.287 1.00 79.00 91 TRP A C 1
ATOM 736 O O . TRP A 1 91 ? 12.942 -7.049 -0.329 1.00 79.00 91 TRP A O 1
ATOM 746 N N . ARG A 1 92 ? 12.217 -9.002 -1.127 1.00 74.06 92 ARG A N 1
ATOM 747 C CA . ARG A 1 92 ? 13.217 -9.058 -2.192 1.00 74.06 92 ARG A CA 1
ATOM 748 C C . ARG A 1 92 ? 12.971 -7.963 -3.219 1.00 74.06 92 ARG A C 1
ATOM 750 O O . ARG A 1 92 ? 13.927 -7.363 -3.694 1.00 74.06 92 ARG A O 1
ATOM 757 N N . MET A 1 93 ? 11.704 -7.659 -3.485 1.00 72.19 93 MET A N 1
ATOM 758 C CA . MET A 1 93 ? 11.313 -6.480 -4.245 1.00 72.19 93 MET A CA 1
ATOM 759 C C . MET A 1 93 ? 11.834 -5.191 -3.577 1.00 72.19 93 MET A C 1
ATOM 761 O O . MET A 1 93 ? 12.365 -4.330 -4.260 1.00 72.19 93 MET A O 1
ATOM 765 N N . PHE A 1 94 ? 11.831 -5.090 -2.247 1.00 70.38 94 PHE A N 1
ATOM 766 C CA . PHE A 1 94 ? 12.443 -3.972 -1.507 1.00 70.38 94 PHE A CA 1
ATOM 767 C C . PHE A 1 94 ? 13.986 -3.966 -1.441 1.00 70.38 94 PHE A C 1
ATOM 769 O O . PHE A 1 94 ? 14.566 -3.006 -0.933 1.00 70.38 94 PHE A O 1
ATOM 776 N N . GLY A 1 95 ? 14.658 -5.018 -1.914 1.00 66.12 95 GLY A N 1
ATOM 777 C CA . GLY A 1 95 ? 16.087 -5.256 -1.705 1.00 66.12 95 GLY A CA 1
ATOM 778 C C . GLY A 1 95 ? 16.925 -5.168 -2.980 1.00 66.12 95 GLY A C 1
ATOM 779 O O . GLY A 1 95 ? 16.419 -5.246 -4.097 1.00 66.12 95 GLY A O 1
ATOM 780 N N . ASP A 1 96 ? 18.235 -4.969 -2.818 1.00 55.03 96 ASP A N 1
ATOM 781 C CA . ASP A 1 96 ? 19.187 -4.871 -3.935 1.00 55.03 96 ASP A CA 1
ATOM 782 C C . ASP A 1 96 ? 19.255 -6.215 -4.685 1.00 55.03 96 ASP A C 1
ATOM 784 O O . ASP A 1 96 ? 19.277 -7.252 -4.013 1.00 55.03 96 ASP A O 1
ATOM 788 N N . PRO A 1 97 ? 19.248 -6.258 -6.033 1.00 57.72 97 PRO A N 1
ATOM 789 C CA . PRO A 1 97 ? 19.344 -5.140 -6.986 1.00 57.72 97 PRO A CA 1
ATOM 790 C C . PRO A 1 97 ? 17.991 -4.557 -7.435 1.00 57.72 97 PRO A C 1
ATOM 792 O O . PRO A 1 97 ? 17.939 -3.611 -8.215 1.00 57.72 97 PRO A O 1
ATOM 795 N N . CYS A 1 98 ? 16.873 -5.095 -6.947 1.00 59.00 98 CYS A N 1
ATOM 796 C CA . CYS A 1 98 ? 15.520 -4.799 -7.426 1.00 59.00 98 CYS A CA 1
ATOM 797 C C . CYS A 1 98 ? 14.903 -3.534 -6.810 1.00 59.00 98 CYS A C 1
ATOM 799 O O . CYS A 1 98 ? 13.679 -3.418 -6.779 1.00 59.00 98 CYS A O 1
ATOM 801 N N . TRP A 1 99 ? 15.716 -2.589 -6.315 1.00 65.56 99 TRP A N 1
ATOM 802 C CA . TRP A 1 99 ? 15.222 -1.388 -5.635 1.00 65.56 99 TRP A CA 1
ATOM 803 C C . TRP A 1 99 ? 14.258 -0.627 -6.545 1.00 65.56 99 TRP A C 1
ATOM 805 O O . TRP A 1 99 ? 14.675 0.126 -7.424 1.00 65.56 99 TRP A O 1
ATOM 815 N N . TYR A 1 100 ? 12.960 -0.764 -6.268 1.00 66.50 100 TYR A N 1
ATOM 816 C CA . TYR A 1 100 ? 11.873 0.003 -6.887 1.00 66.50 100 TYR A CA 1
ATOM 817 C C . TYR A 1 100 ? 12.192 1.481 -6.939 1.00 66.50 100 TYR A C 1
ATOM 819 O O . TYR A 1 100 ? 11.994 2.147 -7.952 1.00 66.50 100 TYR A O 1
ATOM 827 N N . ARG A 1 101 ? 12.782 1.964 -5.848 1.00 65.19 101 ARG A N 1
ATOM 828 C CA . ARG A 1 101 ? 13.291 3.315 -5.735 1.00 65.19 101 ARG A CA 1
ATOM 829 C C . ARG A 1 101 ? 14.078 3.736 -6.984 1.00 65.19 101 ARG A C 1
ATOM 831 O O . ARG A 1 101 ? 13.778 4.783 -7.536 1.00 65.19 101 ARG A O 1
ATOM 838 N N . ASN A 1 102 ? 14.999 2.918 -7.481 1.00 67.50 102 ASN A N 1
ATOM 839 C CA . ASN A 1 102 ? 15.859 3.271 -8.613 1.00 67.50 102 ASN A CA 1
ATOM 840 C C . ASN A 1 102 ? 15.079 3.365 -9.933 1.00 67.50 102 ASN A C 1
ATOM 842 O O . ASN A 1 102 ? 15.301 4.283 -10.720 1.00 67.50 102 ASN A O 1
ATOM 846 N N . VAL A 1 103 ? 14.132 2.450 -10.150 1.00 68.75 103 VAL A N 1
ATOM 847 C CA . VAL A 1 103 ? 13.302 2.400 -11.363 1.00 68.75 103 VAL A CA 1
ATOM 848 C C . VAL A 1 103 ? 12.378 3.619 -11.424 1.00 68.75 103 VAL A C 1
ATOM 850 O O . VAL A 1 103 ? 12.352 4.342 -12.420 1.00 68.75 103 VAL A O 1
ATOM 853 N N . PHE A 1 104 ? 11.677 3.904 -10.328 1.00 69.75 104 PHE A N 1
ATOM 854 C CA . PHE A 1 104 ? 10.661 4.952 -10.279 1.00 69.75 104 PHE A CA 1
ATOM 855 C C . PHE A 1 104 ? 11.240 6.360 -9.999 1.00 69.75 104 PHE A C 1
ATOM 857 O O . PHE A 1 104 ? 10.619 7.351 -10.377 1.00 69.75 104 PHE A O 1
ATOM 864 N N . GLN A 1 105 ? 12.427 6.495 -9.381 1.00 66.38 105 GLN A N 1
ATOM 865 C CA . GLN A 1 105 ? 13.089 7.801 -9.173 1.00 66.38 105 GLN A CA 1
ATOM 866 C C . GLN A 1 105 ? 13.808 8.329 -10.417 1.00 66.38 105 GLN A C 1
ATOM 868 O O . GLN A 1 105 ? 14.140 9.512 -10.457 1.00 66.38 105 GLN A O 1
ATOM 873 N N . SER A 1 106 ? 14.030 7.493 -11.435 1.00 67.44 106 SER A N 1
ATOM 874 C CA . SER A 1 106 ? 14.684 7.919 -12.679 1.00 67.44 106 SER A CA 1
ATOM 875 C C . SER A 1 106 ? 13.917 9.038 -13.402 1.00 67.44 106 SER A C 1
ATOM 877 O O . SER A 1 106 ? 14.519 9.843 -14.107 1.00 67.44 106 SER A O 1
ATOM 879 N N . GLY A 1 107 ? 12.588 9.103 -13.234 1.00 68.25 107 GLY A N 1
ATOM 880 C CA . GLY A 1 107 ? 11.713 10.028 -13.963 1.00 68.25 107 GLY A CA 1
ATOM 881 C C . GLY A 1 107 ? 11.584 9.717 -15.461 1.00 68.25 107 GLY A C 1
ATOM 882 O O . GLY A 1 107 ? 10.892 10.439 -16.176 1.00 68.25 107 GLY A O 1
ATOM 883 N N . GLU A 1 108 ? 12.222 8.646 -15.940 1.00 72.56 108 GLU A N 1
ATOM 884 C CA . GLU A 1 108 ? 12.266 8.272 -17.359 1.00 72.56 108 GLU A CA 1
ATOM 885 C C . GLU A 1 108 ? 11.055 7.434 -17.792 1.00 72.56 108 GLU A C 1
ATOM 887 O O . GLU A 1 108 ? 10.791 7.286 -18.985 1.00 72.56 108 GLU A O 1
ATOM 892 N N . ILE A 1 109 ? 10.304 6.904 -16.825 1.00 77.25 109 ILE A N 1
ATOM 893 C CA . ILE A 1 109 ? 9.188 5.990 -17.052 1.00 77.25 109 ILE A CA 1
ATOM 894 C C . ILE A 1 109 ? 7.877 6.780 -17.171 1.00 77.25 109 ILE A C 1
ATOM 896 O O . ILE A 1 109 ? 7.491 7.490 -16.235 1.00 77.25 109 ILE A O 1
ATOM 900 N N . PRO A 1 110 ? 7.137 6.648 -18.286 1.00 84.69 110 PRO A N 1
ATOM 901 C CA . PRO A 1 110 ? 5.828 7.264 -18.439 1.00 84.69 110 PRO A CA 1
ATOM 902 C C . PRO A 1 110 ? 4.845 6.840 -17.343 1.00 84.69 110 PRO A C 1
ATOM 904 O O . PRO A 1 110 ? 4.677 5.656 -17.056 1.00 84.69 110 PRO A O 1
ATOM 907 N N . PHE A 1 111 ? 4.077 7.798 -16.814 1.00 85.19 111 PHE A N 1
ATOM 908 C CA . PHE A 1 111 ? 3.050 7.524 -15.798 1.00 85.19 111 PHE A CA 1
ATOM 909 C C . PHE A 1 111 ? 2.072 6.404 -16.200 1.00 85.19 111 PHE A C 1
ATOM 911 O O . PHE A 1 111 ? 1.650 5.626 -15.353 1.00 85.19 111 PHE A O 1
ATOM 918 N N . ALA A 1 112 ? 1.743 6.285 -17.491 1.00 88.69 112 ALA A N 1
ATOM 919 C CA . ALA A 1 112 ? 0.849 5.242 -18.004 1.00 88.69 112 ALA A CA 1
ATOM 920 C C . ALA A 1 112 ? 1.345 3.805 -17.736 1.00 88.69 112 ALA A C 1
ATOM 922 O O . ALA A 1 112 ? 0.546 2.875 -17.757 1.00 88.69 112 ALA A O 1
ATOM 923 N N . GLN A 1 113 ? 2.644 3.622 -17.490 1.00 85.50 113 GLN A N 1
ATOM 924 C CA . GLN A 1 113 ? 3.235 2.338 -17.112 1.00 85.50 113 GLN A CA 1
ATOM 925 C C . GLN A 1 113 ? 3.350 2.173 -15.588 1.00 85.50 113 GLN A C 1
ATOM 927 O O . GLN A 1 113 ? 3.310 1.054 -15.088 1.00 85.50 113 GLN A O 1
ATOM 932 N N . ILE A 1 114 ? 3.453 3.282 -14.850 1.00 86.38 114 ILE A N 1
ATOM 933 C CA . ILE A 1 114 ? 3.515 3.323 -13.381 1.00 86.38 114 ILE A CA 1
ATOM 934 C C . ILE A 1 114 ? 2.139 3.050 -12.762 1.00 86.38 114 ILE A C 1
ATOM 936 O O . ILE A 1 114 ? 2.021 2.278 -11.813 1.00 86.38 114 ILE A O 1
ATOM 940 N N . GLU A 1 115 ? 1.087 3.663 -13.306 1.00 91.00 115 GLU A N 1
ATOM 941 C CA . GLU A 1 115 ? -0.264 3.587 -12.744 1.00 91.00 115 GLU A CA 1
ATOM 942 C C . GLU A 1 115 ? -0.778 2.147 -12.557 1.00 91.00 115 GLU A C 1
ATOM 944 O O . GLU A 1 115 ? -1.270 1.847 -11.467 1.00 91.00 115 GLU A O 1
ATOM 949 N N . PRO A 1 116 ? -0.643 1.224 -13.533 1.00 92.75 116 PRO A N 1
ATOM 950 C CA . PRO A 1 116 ? -1.080 -0.161 -13.355 1.00 92.75 116 PRO A CA 1
ATOM 951 C C . PRO A 1 116 ? -0.380 -0.877 -12.197 1.00 92.75 116 PRO A C 1
ATOM 953 O O . PRO A 1 116 ? -1.001 -1.684 -11.507 1.00 92.75 116 PRO A O 1
ATOM 956 N N . VAL A 1 117 ? 0.898 -0.571 -11.957 1.00 89.50 117 VAL A N 1
ATOM 957 C CA . VAL A 1 117 ? 1.648 -1.125 -10.827 1.00 89.50 117 VAL A CA 1
ATOM 958 C C . VAL A 1 117 ? 1.040 -0.658 -9.515 1.00 89.50 117 VAL A C 1
ATOM 960 O O . VAL A 1 117 ? 0.699 -1.485 -8.674 1.00 89.50 117 VAL A O 1
ATOM 963 N N . T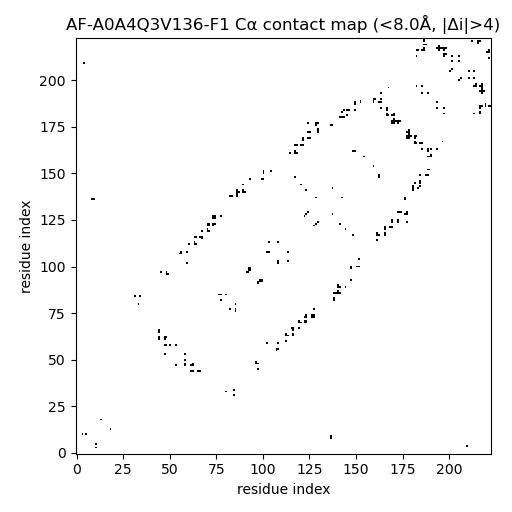YR A 1 118 ? 0.840 0.648 -9.372 1.00 90.75 118 TYR A N 1
ATOM 964 C CA . TYR A 1 118 ? 0.258 1.246 -8.176 1.00 90.75 118 TYR A CA 1
ATOM 965 C C . TYR A 1 118 ? -1.133 0.662 -7.910 1.00 90.75 118 TYR A C 1
ATOM 967 O O . TYR A 1 118 ? -1.379 0.105 -6.842 1.00 90.75 118 TYR A O 1
ATOM 975 N N . ARG A 1 119 ? -2.022 0.674 -8.912 1.00 94.38 119 ARG A N 1
ATOM 976 C CA . ARG A 1 119 ? -3.383 0.134 -8.763 1.00 94.38 119 ARG A CA 1
ATOM 977 C C . ARG A 1 119 ? -3.407 -1.354 -8.432 1.00 94.38 119 ARG A C 1
ATOM 979 O O . ARG A 1 119 ? -4.326 -1.804 -7.762 1.00 94.38 119 ARG A O 1
ATOM 986 N N . SER A 1 120 ? -2.410 -2.127 -8.861 1.00 94.06 120 SER A N 1
ATOM 987 C CA . SER A 1 120 ? -2.350 -3.555 -8.533 1.00 94.06 120 SER A CA 1
ATOM 988 C C . SER A 1 120 ? -2.074 -3.840 -7.051 1.00 94.06 120 SER A C 1
ATOM 990 O O . SER A 1 120 ? -2.407 -4.925 -6.586 1.00 94.06 120 SER A O 1
ATOM 992 N N . LEU A 1 121 ? -1.557 -2.877 -6.278 1.00 91.81 121 LEU A N 1
ATOM 993 C CA . LEU A 1 121 ? -1.220 -3.065 -4.859 1.00 91.81 121 LEU A CA 1
ATOM 994 C C . LEU A 1 121 ? -2.427 -3.313 -3.951 1.00 91.81 121 LEU A C 1
ATOM 996 O O . LEU A 1 121 ? -2.255 -3.855 -2.866 1.00 91.81 121 LEU A O 1
ATOM 1000 N N . VAL A 1 122 ? -3.646 -2.973 -4.381 1.00 95.50 122 VAL A N 1
ATOM 1001 C CA . VAL A 1 122 ? -4.878 -3.346 -3.659 1.00 95.50 122 VAL A CA 1
ATOM 1002 C C . VAL A 1 122 ? -5.104 -4.856 -3.650 1.00 95.50 122 VAL A C 1
ATOM 1004 O O . VAL A 1 122 ? -5.710 -5.388 -2.720 1.00 95.50 122 VAL A O 1
ATOM 1007 N N . VAL A 1 123 ? -4.612 -5.561 -4.673 1.00 95.81 123 VAL A N 1
ATOM 1008 C CA . VAL A 1 123 ? -4.951 -6.963 -4.915 1.00 95.81 123 VAL A CA 1
ATOM 1009 C C . VAL A 1 123 ? -4.438 -7.900 -3.821 1.00 95.81 123 VAL A C 1
ATOM 1011 O O . VAL A 1 123 ? -5.244 -8.694 -3.353 1.00 95.81 123 VAL A O 1
ATOM 1014 N N . PRO A 1 124 ? -3.194 -7.806 -3.317 1.00 94.56 124 PRO A N 1
ATOM 1015 C CA . PRO A 1 124 ? -2.771 -8.609 -2.169 1.00 94.56 124 PRO A CA 1
ATOM 1016 C C . PRO A 1 124 ? -3.681 -8.465 -0.938 1.00 94.56 124 PRO A C 1
ATOM 1018 O O . PRO A 1 124 ? -3.990 -9.450 -0.275 1.00 94.56 124 PRO A O 1
ATOM 1021 N N . TYR A 1 125 ? -4.179 -7.266 -0.637 1.00 95.19 125 TYR A N 1
ATOM 1022 C CA . TYR A 1 125 ? -5.068 -7.074 0.514 1.00 95.19 125 TYR A CA 1
ATOM 1023 C C . TYR A 1 125 ? -6.466 -7.634 0.259 1.00 95.19 125 TYR A C 1
ATOM 1025 O O . TYR A 1 125 ? -7.036 -8.323 1.108 1.00 95.19 125 TYR A O 1
ATOM 1033 N N . ARG A 1 126 ? -7.009 -7.346 -0.927 1.00 96.38 126 ARG A N 1
ATOM 1034 C CA . ARG A 1 126 ? -8.358 -7.744 -1.328 1.00 96.38 126 ARG A CA 1
ATOM 1035 C C . ARG A 1 126 ? -8.459 -9.237 -1.622 1.00 96.38 126 ARG A C 1
ATOM 1037 O O . ARG A 1 126 ? -9.419 -9.865 -1.228 1.00 96.38 126 ARG A O 1
ATOM 1044 N N . ASP A 1 127 ? -7.508 -9.840 -2.305 1.00 96.00 127 ASP A N 1
ATOM 1045 C CA . ASP A 1 127 ? -7.691 -11.208 -2.800 1.00 96.00 127 ASP A CA 1
ATOM 1046 C C . ASP A 1 127 ? -6.942 -12.236 -1.941 1.00 96.00 127 ASP A C 1
ATOM 1048 O O . ASP A 1 127 ? -7.200 -13.430 -2.067 1.00 96.00 127 ASP A O 1
ATOM 1052 N N . TYR A 1 128 ? -6.065 -11.794 -1.032 1.00 94.44 128 TYR A N 1
ATOM 1053 C CA . TYR A 1 128 ? -5.313 -12.679 -0.140 1.00 94.44 128 TYR A CA 1
ATOM 1054 C C . TYR A 1 128 ? -5.543 -12.360 1.343 1.00 94.44 128 TYR A C 1
ATOM 1056 O O . TYR A 1 128 ? -6.131 -13.182 2.041 1.00 94.44 128 TYR A O 1
ATOM 1064 N N . VAL A 1 129 ? -5.161 -11.172 1.832 1.00 92.88 129 VAL A N 1
ATOM 1065 C CA . VAL A 1 129 ? -5.169 -10.879 3.284 1.00 92.88 129 VAL A CA 1
ATOM 1066 C C . VAL A 1 129 ? -6.556 -11.025 3.909 1.00 92.88 129 VAL A C 1
ATOM 1068 O O . VAL A 1 129 ? -6.677 -11.719 4.912 1.00 92.88 129 VAL A O 1
ATOM 1071 N N . GLN A 1 130 ? -7.613 -10.458 3.313 1.00 91.75 130 GLN A N 1
ATOM 1072 C CA . GLN A 1 130 ? -8.969 -10.559 3.889 1.00 91.75 130 GLN A CA 1
ATOM 1073 C C . GLN A 1 130 ? -9.539 -11.989 3.931 1.00 91.75 130 GLN A C 1
ATOM 1075 O O . GLN A 1 130 ? -10.599 -12.220 4.511 1.00 91.75 130 GLN A O 1
ATOM 1080 N N . HIS A 1 131 ? -8.879 -12.943 3.272 1.00 90.69 131 HIS A N 1
ATOM 1081 C CA . HIS A 1 131 ? -9.266 -14.351 3.252 1.00 90.69 131 HIS A CA 1
ATOM 1082 C C . HIS A 1 131 ? -8.382 -15.228 4.145 1.00 90.69 131 HIS A C 1
ATOM 1084 O O . HIS A 1 131 ? -8.680 -16.413 4.307 1.00 90.69 131 HIS A O 1
ATOM 1090 N N . LEU A 1 132 ? -7.328 -14.665 4.745 1.00 88.44 132 LEU A N 1
ATOM 1091 C CA . LEU A 1 132 ? -6.538 -15.352 5.758 1.00 88.44 132 LEU A CA 1
ATOM 1092 C C . LEU A 1 132 ? -7.351 -15.520 7.051 1.00 88.44 132 LEU A C 1
ATOM 1094 O O . LEU A 1 132 ? -8.135 -14.624 7.388 1.00 88.44 132 LEU A O 1
ATOM 1098 N N . PRO A 1 133 ? -7.130 -16.607 7.816 1.00 88.88 133 PRO A N 1
ATOM 1099 C CA . PRO A 1 133 ? -7.637 -16.749 9.180 1.00 88.88 133 PRO A CA 1
ATOM 1100 C C . PRO A 1 133 ? -7.398 -15.484 10.014 1.00 88.88 133 PRO A C 1
ATOM 1102 O O . PRO A 1 133 ? -6.368 -14.829 9.863 1.00 88.88 133 PRO A O 1
ATOM 1105 N N . GLU A 1 134 ? -8.343 -15.126 10.888 1.00 83.50 134 GLU A N 1
ATOM 1106 C CA . GLU A 1 134 ? -8.268 -13.893 11.695 1.00 83.50 134 GLU A CA 1
ATOM 1107 C C . GLU A 1 134 ? -7.025 -13.839 12.600 1.00 83.50 134 GLU A C 1
ATOM 1109 O O . GLU A 1 134 ? -6.528 -12.756 12.901 1.00 83.50 134 GLU A O 1
ATOM 1114 N N . ASP A 1 135 ? -6.517 -14.998 13.025 1.00 82.88 135 ASP A N 1
ATOM 1115 C CA . ASP A 1 135 ? -5.335 -15.146 13.877 1.00 82.88 135 ASP A CA 1
ATOM 1116 C C . ASP A 1 135 ? -4.012 -15.187 13.098 1.00 82.88 135 ASP A C 1
ATOM 1118 O O . ASP A 1 135 ? -2.940 -15.131 13.705 1.00 82.88 135 ASP A O 1
ATOM 1122 N N . GLU A 1 136 ? -4.063 -15.251 11.767 1.00 82.19 136 GLU A N 1
ATOM 1123 C CA . GLU A 1 136 ? -2.868 -15.203 10.934 1.00 82.19 136 GLU A CA 1
ATOM 1124 C C . GLU A 1 136 ? -2.420 -13.739 10.753 1.00 82.19 136 GLU A C 1
ATOM 1126 O O . GLU A 1 136 ? -3.173 -12.911 10.230 1.00 82.19 136 GLU A O 1
ATOM 1131 N N . PRO A 1 137 ? -1.215 -13.351 11.205 1.00 79.25 137 PRO A N 1
ATOM 1132 C CA . PRO A 1 137 ? -0.757 -11.977 11.056 1.00 79.25 137 PRO A CA 1
ATOM 1133 C C . PRO A 1 137 ? -0.545 -11.639 9.577 1.00 79.25 137 PRO A C 1
ATOM 1135 O O . PRO A 1 137 ? -0.153 -12.490 8.779 1.00 79.25 137 PRO A O 1
ATOM 1138 N N . ILE A 1 138 ? -0.751 -10.370 9.216 1.00 80.25 138 ILE A N 1
ATOM 1139 C CA . ILE A 1 138 ? -0.295 -9.888 7.914 1.00 80.25 138 ILE A CA 1
ATOM 1140 C C . ILE A 1 138 ? 1.231 -9.929 7.877 1.00 80.25 138 ILE A C 1
ATOM 1142 O O . ILE A 1 138 ? 1.909 -9.500 8.812 1.00 80.25 138 ILE A O 1
ATOM 1146 N N . ASP A 1 139 ? 1.766 -10.435 6.776 1.00 78.69 139 ASP A N 1
ATOM 1147 C CA . ASP A 1 139 ? 3.195 -10.437 6.530 1.00 78.69 139 ASP A CA 1
ATOM 1148 C C . ASP A 1 139 ? 3.761 -9.007 6.542 1.00 78.69 139 ASP A C 1
ATOM 1150 O O . ASP A 1 139 ? 3.215 -8.097 5.909 1.00 78.69 139 ASP A O 1
ATOM 1154 N N . ASN A 1 140 ? 4.896 -8.805 7.221 1.00 81.25 140 ASN A N 1
ATOM 1155 C CA . ASN A 1 140 ? 5.527 -7.485 7.356 1.00 81.25 140 ASN A CA 1
ATOM 1156 C C . ASN A 1 140 ? 5.793 -6.808 6.006 1.00 81.25 140 ASN A C 1
ATOM 1158 O O . ASN A 1 140 ? 5.739 -5.591 5.910 1.00 81.25 140 ASN A O 1
ATOM 1162 N N . GLY A 1 141 ? 6.070 -7.576 4.954 1.00 82.62 141 GLY A N 1
ATOM 1163 C CA . GLY A 1 141 ? 6.277 -7.052 3.610 1.00 82.62 141 GLY A CA 1
ATOM 1164 C C . GLY A 1 141 ? 5.021 -6.380 3.065 1.00 82.62 141 GLY A C 1
ATOM 1165 O O . GLY A 1 141 ? 5.106 -5.277 2.536 1.00 82.62 141 GLY A O 1
ATOM 1166 N N . LEU A 1 142 ? 3.845 -6.991 3.252 1.00 86.69 142 LEU A N 1
ATOM 1167 C CA . LEU A 1 142 ? 2.574 -6.360 2.894 1.00 86.69 142 LEU A CA 1
ATOM 1168 C C . LEU A 1 142 ? 2.256 -5.190 3.826 1.00 86.69 142 LEU A C 1
ATOM 1170 O O . LEU A 1 142 ? 1.754 -4.170 3.376 1.00 86.69 142 LEU A O 1
ATOM 1174 N N . TYR A 1 143 ? 2.593 -5.268 5.110 1.00 85.44 143 TYR A N 1
ATOM 1175 C CA . TYR A 1 143 ? 2.443 -4.115 6.001 1.00 85.44 143 TYR A CA 1
ATOM 1176 C C . TYR A 1 143 ? 3.286 -2.899 5.562 1.00 85.44 143 TYR A C 1
ATOM 1178 O O . TYR A 1 143 ? 2.867 -1.756 5.740 1.00 85.44 143 TYR A O 1
ATOM 1186 N N . MET A 1 144 ? 4.449 -3.149 4.955 1.00 84.12 144 MET A N 1
ATOM 1187 C CA . MET A 1 144 ? 5.410 -2.140 4.493 1.00 84.12 144 MET A CA 1
ATOM 1188 C C . MET A 1 144 ? 5.253 -1.787 3.007 1.00 84.12 144 MET A C 1
ATOM 1190 O O . MET A 1 144 ? 5.982 -0.933 2.506 1.00 84.12 144 MET A O 1
ATOM 1194 N N . LEU A 1 145 ? 4.301 -2.401 2.292 1.00 82.62 145 LEU A N 1
ATOM 1195 C CA . LEU A 1 145 ? 4.139 -2.271 0.838 1.00 82.62 145 LEU A CA 1
ATOM 1196 C C . LEU A 1 145 ? 4.006 -0.805 0.382 1.00 82.62 145 LEU A C 1
ATOM 1198 O O . LEU A 1 145 ? 4.494 -0.410 -0.673 1.00 82.62 145 LEU A O 1
ATOM 1202 N N . TRP A 1 146 ? 3.425 0.043 1.227 1.00 79.12 146 TRP A N 1
ATOM 1203 C CA . TRP A 1 146 ? 3.251 1.485 1.015 1.00 79.12 146 TRP A CA 1
ATOM 1204 C C . TRP A 1 146 ? 4.553 2.265 0.947 1.00 79.12 146 TRP A C 1
ATOM 1206 O O . TRP A 1 146 ? 4.610 3.300 0.291 1.00 79.12 146 TRP A O 1
ATOM 1216 N N . HIS A 1 147 ? 5.625 1.784 1.577 1.00 76.81 147 HIS A N 1
ATOM 1217 C CA . HIS A 1 147 ? 6.934 2.404 1.401 1.00 76.81 147 HIS A CA 1
ATOM 1218 C C . HIS A 1 147 ? 7.390 2.321 -0.063 1.00 76.81 147 HIS A C 1
ATOM 1220 O O . HIS A 1 147 ? 8.177 3.165 -0.472 1.00 76.81 147 HIS A O 1
ATOM 1226 N N . MET A 1 148 ? 6.838 1.414 -0.891 1.00 69.38 148 MET A N 1
ATOM 1227 C CA . MET A 1 148 ? 7.020 1.444 -2.355 1.00 69.38 148 MET A CA 1
ATOM 1228 C C . MET A 1 148 ? 6.315 2.644 -2.984 1.00 69.38 148 MET A C 1
ATOM 1230 O O . MET A 1 148 ? 6.916 3.371 -3.769 1.00 69.38 148 MET A O 1
ATOM 1234 N N . LEU A 1 149 ? 5.049 2.864 -2.618 1.00 67.81 149 LEU A N 1
ATOM 1235 C CA . LEU A 1 149 ? 4.229 3.971 -3.116 1.00 67.81 149 LEU A CA 1
ATOM 1236 C C . LEU A 1 149 ? 4.835 5.332 -2.766 1.00 67.81 149 LEU A C 1
ATOM 1238 O O . LEU A 1 149 ? 4.792 6.265 -3.568 1.00 67.81 149 LEU A O 1
ATOM 1242 N N . LEU A 1 150 ? 5.387 5.419 -1.555 1.00 72.88 150 LEU A N 1
ATOM 1243 C CA . LEU A 1 150 ? 5.770 6.657 -0.889 1.00 72.88 150 LEU A CA 1
ATOM 1244 C C . LEU A 1 150 ? 7.281 6.890 -0.868 1.00 72.88 150 LEU A C 1
ATOM 1246 O O . LEU A 1 150 ? 7.706 7.947 -0.423 1.00 72.88 150 LEU A O 1
ATOM 1250 N N . ALA A 1 151 ? 8.107 5.990 -1.421 1.00 63.06 151 ALA A N 1
ATOM 1251 C CA . ALA A 1 151 ? 9.554 6.205 -1.590 1.00 63.06 151 ALA A CA 1
ATOM 1252 C C . ALA A 1 151 ? 9.910 7.447 -2.436 1.00 63.06 151 ALA A C 1
ATOM 1254 O O . ALA A 1 151 ? 11.092 7.764 -2.613 1.00 63.06 151 ALA A O 1
ATOM 1255 N N . HIS A 1 152 ? 8.906 8.155 -2.953 1.00 61.09 152 HIS A N 1
ATOM 1256 C CA . HIS A 1 152 ? 9.053 9.408 -3.662 1.00 61.09 152 HIS A CA 1
ATOM 1257 C C . HIS A 1 152 ? 8.128 10.480 -3.087 1.00 61.09 152 HIS A C 1
ATOM 1259 O O . HIS A 1 152 ? 7.267 11.025 -3.769 1.00 61.09 152 HIS A O 1
ATOM 1265 N N . GLN A 1 153 ? 8.372 10.860 -1.834 1.00 51.75 153 GLN A N 1
ATOM 1266 C CA . GLN A 1 153 ? 7.734 11.998 -1.147 1.00 51.75 153 GLN A CA 1
ATOM 1267 C C . GLN A 1 153 ? 7.980 13.372 -1.834 1.00 51.75 153 GLN A C 1
ATOM 1269 O O . GLN A 1 153 ? 7.806 14.426 -1.238 1.00 51.75 153 GLN A O 1
ATOM 1274 N N . HIS A 1 154 ? 8.407 13.380 -3.101 1.00 57.84 154 HIS A N 1
ATOM 1275 C CA . HIS A 1 154 ? 8.590 14.547 -3.965 1.00 57.84 154 HIS A CA 1
ATOM 1276 C C . HIS A 1 154 ? 7.883 14.372 -5.320 1.00 57.84 154 HIS A C 1
ATOM 1278 O O . HIS A 1 154 ? 8.343 14.884 -6.344 1.00 57.84 154 HIS A O 1
ATOM 1284 N N . PHE A 1 155 ? 6.815 13.577 -5.371 1.00 62.62 155 PHE A N 1
ATOM 1285 C CA . PHE A 1 155 ? 6.134 13.275 -6.620 1.00 62.62 155 PHE A CA 1
ATOM 1286 C C . PHE A 1 155 ? 5.323 14.445 -7.184 1.00 62.62 155 PHE A C 1
ATOM 1288 O O . PHE A 1 155 ? 4.941 15.392 -6.508 1.00 62.62 155 PHE A O 1
ATOM 1295 N N . ALA A 1 156 ? 5.015 14.333 -8.478 1.00 75.44 156 ALA A N 1
ATOM 1296 C CA . ALA A 1 156 ? 3.961 15.122 -9.089 1.00 75.44 156 ALA A CA 1
ATOM 1297 C C . ALA A 1 156 ? 2.615 14.829 -8.387 1.00 75.44 156 ALA A C 1
ATOM 1299 O O . ALA A 1 156 ? 2.339 13.654 -8.125 1.00 75.44 156 ALA A O 1
ATOM 1300 N N . PRO A 1 157 ? 1.723 15.828 -8.218 1.00 86.00 157 PRO A N 1
ATOM 1301 C CA . PRO A 1 157 ? 0.427 15.678 -7.535 1.00 86.00 157 PRO A CA 1
ATOM 1302 C C . PRO A 1 157 ? -0.425 14.484 -7.996 1.00 86.00 157 PRO A C 1
ATOM 1304 O O . PRO A 1 157 ? -1.258 13.958 -7.269 1.00 86.00 157 PRO A O 1
ATOM 1307 N N . ARG A 1 158 ? -0.208 14.015 -9.230 1.00 87.00 158 ARG A N 1
ATOM 1308 C CA . ARG A 1 158 ? -0.891 12.846 -9.785 1.00 87.00 158 ARG A CA 1
ATOM 1309 C C . ARG A 1 158 ? -0.555 11.532 -9.066 1.00 87.00 158 ARG A C 1
ATOM 1311 O O . ARG A 1 158 ? -1.447 10.700 -8.954 1.00 87.00 158 ARG A O 1
ATOM 1318 N N . ILE A 1 159 ? 0.689 11.321 -8.620 1.00 86.12 159 ILE A N 1
ATOM 1319 C CA . ILE A 1 159 ? 1.029 10.098 -7.871 1.00 86.12 159 ILE A CA 1
ATOM 1320 C C . ILE A 1 159 ? 0.457 10.168 -6.460 1.00 86.12 159 ILE A C 1
ATOM 1322 O O . ILE A 1 159 ? -0.070 9.176 -5.984 1.00 86.12 159 ILE A O 1
ATOM 1326 N N . GLU A 1 160 ? 0.519 11.330 -5.809 1.00 88.69 160 GLU A N 1
ATOM 1327 C CA . GLU A 1 160 ? -0.011 11.508 -4.452 1.00 88.69 160 GLU A CA 1
ATOM 1328 C C . GLU A 1 160 ? -1.517 11.221 -4.410 1.00 88.69 160 GLU A C 1
ATOM 1330 O O . GLU A 1 160 ? -1.967 10.453 -3.560 1.00 88.69 160 GLU A O 1
ATOM 1335 N N . ASN A 1 161 ? -2.270 11.736 -5.392 1.00 92.44 161 ASN A N 1
ATOM 1336 C CA . ASN A 1 161 ? -3.686 11.407 -5.570 1.00 92.44 161 ASN A CA 1
ATOM 1337 C C . ASN A 1 161 ? -3.897 9.896 -5.753 1.00 92.44 161 ASN A C 1
ATOM 1339 O O . ASN A 1 161 ? -4.781 9.314 -5.133 1.00 92.44 161 ASN A O 1
ATOM 1343 N N . LEU A 1 162 ? -3.072 9.248 -6.583 1.00 92.38 162 LEU A N 1
ATOM 1344 C CA . LEU A 1 162 ? -3.165 7.808 -6.825 1.00 92.38 162 LEU A CA 1
ATOM 1345 C C . LEU A 1 162 ? -2.870 6.992 -5.557 1.00 92.38 162 LEU A C 1
ATOM 1347 O O . LEU A 1 162 ? -3.573 6.028 -5.272 1.00 92.38 162 LEU A O 1
ATOM 1351 N N . CYS A 1 163 ? -1.856 7.381 -4.782 1.00 92.38 163 CYS A N 1
ATOM 1352 C CA . CYS A 1 163 ? -1.546 6.766 -3.495 1.00 92.38 163 CYS A CA 1
ATOM 1353 C C . CYS A 1 163 ? -2.718 6.904 -2.524 1.00 92.38 163 CYS A C 1
ATOM 1355 O O . CYS A 1 163 ? -3.076 5.919 -1.882 1.00 92.38 163 CYS A O 1
ATOM 1357 N N . LEU A 1 164 ? -3.321 8.096 -2.435 1.00 94.69 164 LEU A N 1
ATOM 1358 C CA . LEU A 1 164 ? -4.496 8.317 -1.597 1.00 94.69 164 LEU A CA 1
ATOM 1359 C C . LEU A 1 164 ? -5.656 7.407 -2.022 1.00 94.69 164 LEU A C 1
ATOM 1361 O O . LEU A 1 164 ? -6.202 6.717 -1.168 1.00 94.69 164 LEU A O 1
ATOM 1365 N N . GLU A 1 165 ? -5.983 7.351 -3.321 1.00 96.00 165 GLU A N 1
ATOM 1366 C CA . GLU A 1 165 ? -7.035 6.477 -3.867 1.00 96.00 165 GLU A CA 1
ATOM 1367 C C . GLU A 1 165 ? -6.832 5.016 -3.436 1.00 96.00 165 GLU A C 1
ATOM 1369 O O . GLU A 1 165 ? -7.739 4.392 -2.891 1.00 96.00 165 GLU A O 1
ATOM 1374 N N . ILE A 1 166 ? -5.622 4.481 -3.618 1.00 95.81 166 ILE A N 1
ATOM 1375 C CA . ILE A 1 166 ? -5.299 3.083 -3.295 1.00 95.81 166 ILE A CA 1
ATOM 1376 C C . ILE A 1 166 ? -5.370 2.825 -1.785 1.00 95.81 166 ILE A C 1
ATOM 1378 O O . ILE A 1 166 ? -5.900 1.800 -1.353 1.00 95.81 166 ILE A O 1
ATOM 1382 N N . LEU A 1 167 ? -4.850 3.749 -0.972 1.00 96.06 167 LEU A N 1
ATOM 1383 C CA . LEU A 1 167 ? -4.915 3.648 0.486 1.00 96.06 167 LEU A CA 1
ATOM 1384 C C . LEU A 1 167 ? -6.365 3.692 0.977 1.00 96.06 167 LEU A C 1
ATOM 1386 O O . LEU A 1 167 ? -6.722 2.914 1.858 1.00 96.06 167 LEU A O 1
ATOM 1390 N N . GLU A 1 168 ? -7.216 4.536 0.390 1.00 97.44 168 GLU A N 1
ATOM 1391 C CA . GLU A 1 168 ? -8.654 4.558 0.676 1.00 97.44 168 GLU A CA 1
ATOM 1392 C C . GLU A 1 168 ? -9.344 3.243 0.289 1.00 97.44 168 GLU A C 1
ATOM 1394 O O . GLU A 1 168 ? -10.151 2.728 1.067 1.00 97.44 168 GLU A O 1
ATOM 1399 N N . GLU A 1 169 ? -9.014 2.669 -0.872 1.00 97.56 169 GLU A N 1
ATOM 1400 C CA . GLU A 1 169 ? -9.553 1.373 -1.302 1.00 97.56 169 GLU A CA 1
ATOM 1401 C C . GLU A 1 169 ? -9.208 0.255 -0.309 1.00 97.56 169 GLU A C 1
ATOM 1403 O O . GLU A 1 169 ? -10.069 -0.554 0.042 1.00 97.56 169 GLU A O 1
ATOM 1408 N N . ILE A 1 170 ? -7.973 0.227 0.193 1.00 96.56 170 ILE A N 1
ATOM 1409 C CA . ILE A 1 170 ? -7.516 -0.810 1.128 1.00 96.56 170 ILE A CA 1
ATOM 1410 C C . ILE A 1 170 ? -8.078 -0.563 2.532 1.00 96.56 170 ILE A C 1
ATOM 1412 O O . ILE A 1 170 ? -8.483 -1.511 3.204 1.00 96.56 170 ILE A O 1
ATOM 1416 N N . LEU A 1 171 ? -8.208 0.700 2.947 1.00 97.12 171 LEU A N 1
ATOM 1417 C CA . LEU A 1 171 ? -8.866 1.089 4.197 1.00 97.12 171 LEU A CA 1
ATOM 1418 C C . LEU A 1 171 ? -10.358 0.704 4.222 1.00 97.12 171 LEU A C 1
ATOM 1420 O O . LEU A 1 171 ? -10.930 0.476 5.289 1.00 97.12 171 LEU A O 1
ATOM 1424 N N . ALA A 1 172 ? -11.008 0.618 3.058 1.00 97.12 172 ALA A N 1
ATOM 1425 C CA . ALA A 1 172 ? -12.406 0.208 2.949 1.00 97.12 172 ALA A CA 1
ATOM 1426 C C . ALA A 1 172 ? -12.624 -1.307 3.147 1.00 97.12 172 ALA A C 1
ATOM 1428 O O . ALA A 1 172 ? -13.751 -1.728 3.443 1.00 97.12 172 ALA A O 1
ATOM 1429 N N . ILE A 1 173 ? -11.574 -2.127 3.023 1.00 96.62 173 ILE A N 1
ATOM 1430 C CA . ILE A 1 173 ? -11.634 -3.574 3.265 1.00 96.62 173 ILE A CA 1
ATOM 1431 C C . ILE A 1 173 ? -11.970 -3.807 4.744 1.00 96.62 173 ILE A C 1
ATOM 1433 O O . ILE A 1 173 ? -11.346 -3.231 5.631 1.00 96.62 173 ILE A O 1
ATOM 1437 N N . GLN A 1 174 ? -12.981 -4.637 5.024 1.00 94.88 174 GLN A N 1
ATOM 1438 C CA . GLN A 1 174 ? -13.451 -4.916 6.392 1.00 94.88 174 GLN A CA 1
ATOM 1439 C C . GLN A 1 174 ? -12.555 -5.944 7.104 1.00 94.88 174 GLN A C 1
ATOM 1441 O O . GLN A 1 174 ? -13.037 -6.937 7.638 1.00 94.88 174 GLN A O 1
ATOM 1446 N N . ASP A 1 175 ? -11.248 -5.696 7.087 1.00 93.69 175 ASP A N 1
ATOM 1447 C CA . ASP A 1 175 ? -10.222 -6.493 7.749 1.00 93.69 175 ASP A CA 1
ATOM 1448 C C . ASP A 1 175 ? -9.275 -5.545 8.494 1.00 93.69 175 ASP A C 1
ATOM 1450 O O . ASP A 1 175 ? -8.678 -4.649 7.890 1.00 93.69 175 ASP A O 1
ATOM 1454 N N . GLY A 1 176 ? -9.134 -5.736 9.809 1.00 92.25 176 GLY A N 1
ATOM 1455 C CA . GLY A 1 176 ? -8.334 -4.850 10.656 1.00 92.25 176 GLY A CA 1
ATOM 1456 C C . GLY A 1 176 ? -6.858 -4.786 10.251 1.00 92.25 176 GLY A C 1
ATOM 1457 O O . GLY A 1 176 ? -6.227 -3.742 10.407 1.00 92.25 176 GLY A O 1
ATOM 1458 N N . ARG A 1 177 ? -6.307 -5.859 9.669 1.00 92.31 177 ARG A N 1
ATOM 1459 C CA . ARG A 1 177 ? -4.917 -5.908 9.191 1.00 92.31 177 ARG A CA 1
ATOM 1460 C C . ARG A 1 177 ? -4.743 -5.034 7.953 1.00 92.31 177 ARG A C 1
ATOM 1462 O O . ARG A 1 177 ? -3.786 -4.265 7.877 1.00 92.31 177 ARG A O 1
ATOM 1469 N N . CYS A 1 178 ? -5.687 -5.109 7.013 1.00 94.75 178 CYS A N 1
ATOM 1470 C CA . CYS A 1 178 ? -5.720 -4.248 5.828 1.00 94.75 178 CYS A CA 1
ATOM 1471 C C . CYS A 1 178 ? -5.880 -2.775 6.219 1.00 94.75 178 CYS A C 1
ATOM 1473 O O . CYS A 1 178 ? -5.131 -1.922 5.745 1.00 94.75 178 CYS A O 1
ATOM 1475 N N . GLN A 1 179 ? -6.811 -2.485 7.131 1.00 95.31 179 GLN A N 1
ATOM 1476 C CA . GLN A 1 179 ? -7.062 -1.131 7.625 1.00 95.31 179 GLN A CA 1
ATOM 1477 C C . GLN A 1 179 ? -5.836 -0.546 8.321 1.00 95.31 179 GLN A C 1
ATOM 1479 O O . GLN A 1 179 ? -5.463 0.594 8.054 1.00 95.31 179 GLN A O 1
ATOM 1484 N N . TRP A 1 180 ? -5.171 -1.330 9.170 1.00 92.75 180 TRP A N 1
ATOM 1485 C CA . TRP A 1 180 ? -3.965 -0.889 9.859 1.00 92.75 180 TRP A CA 1
ATOM 1486 C C . TRP A 1 180 ? -2.798 -0.653 8.900 1.00 92.75 180 TRP A C 1
ATOM 1488 O O . TRP A 1 180 ? -2.110 0.361 9.009 1.00 92.75 180 TRP A O 1
ATOM 1498 N N . ALA A 1 181 ? -2.612 -1.533 7.912 1.00 93.19 181 ALA A N 1
ATOM 1499 C CA . ALA A 1 181 ? -1.638 -1.315 6.850 1.00 93.19 181 ALA A CA 1
ATOM 1500 C C . ALA A 1 181 ? -1.935 -0.001 6.099 1.00 93.19 181 ALA A C 1
ATOM 1502 O O . ALA A 1 181 ? -1.044 0.833 5.961 1.00 93.19 181 ALA A O 1
ATOM 1503 N N . ALA A 1 182 ? -3.183 0.243 5.689 1.00 95.12 182 ALA A N 1
ATOM 1504 C CA . ALA A 1 182 ? -3.555 1.482 5.005 1.00 95.12 182 ALA A CA 1
ATOM 1505 C C . ALA A 1 182 ? -3.359 2.731 5.882 1.00 95.12 182 ALA A C 1
ATOM 1507 O O . ALA A 1 182 ? -2.867 3.747 5.401 1.00 95.12 182 ALA A O 1
ATOM 1508 N N . LEU A 1 183 ? -3.679 2.668 7.176 1.00 95.19 183 LEU A N 1
ATOM 1509 C CA . LEU A 1 183 ? -3.426 3.761 8.122 1.00 95.19 183 LEU A CA 1
ATOM 1510 C C . LEU A 1 183 ? -1.930 4.061 8.270 1.00 95.19 183 LEU A C 1
ATOM 1512 O O . LEU A 1 183 ? -1.542 5.228 8.284 1.00 95.19 183 LEU A O 1
ATOM 1516 N N . HIS A 1 184 ? -1.089 3.028 8.313 1.00 92.06 184 HIS A N 1
ATOM 1517 C CA . HIS A 1 184 ? 0.362 3.188 8.289 1.00 92.06 184 HIS A CA 1
ATOM 1518 C C . HIS A 1 184 ? 0.832 3.864 6.990 1.00 92.06 184 HIS A C 1
ATOM 1520 O O . HIS A 1 184 ? 1.616 4.809 7.039 1.00 92.06 184 HIS A O 1
ATOM 1526 N N . GLY A 1 185 ? 0.312 3.461 5.829 1.00 92.06 185 GLY A N 1
ATOM 1527 C CA . GLY A 1 185 ? 0.600 4.153 4.571 1.00 92.06 185 GLY A CA 1
ATOM 1528 C C . GLY A 1 185 ? 0.147 5.620 4.577 1.00 92.06 185 GLY A C 1
ATOM 1529 O O . GLY A 1 185 ? 0.917 6.502 4.207 1.00 92.06 185 GLY A O 1
ATOM 1530 N N . LEU A 1 186 ? -1.063 5.908 5.067 1.00 93.94 186 LEU A N 1
ATOM 1531 C CA . LEU A 1 186 ? -1.586 7.275 5.191 1.00 93.94 186 LEU A CA 1
ATOM 1532 C C . LEU A 1 186 ? -0.713 8.144 6.096 1.00 93.94 186 LEU A C 1
ATOM 1534 O O . LEU A 1 186 ? -0.527 9.320 5.798 1.00 93.94 186 LEU A O 1
ATOM 1538 N N . ASN A 1 187 ? -0.137 7.572 7.153 1.00 91.81 187 ASN A N 1
ATOM 1539 C CA . ASN A 1 187 ? 0.766 8.284 8.051 1.00 91.81 187 ASN A CA 1
ATOM 1540 C C . ASN A 1 187 ? 1.992 8.867 7.329 1.00 91.81 187 ASN A C 1
ATOM 1542 O O . ASN A 1 187 ? 2.448 9.962 7.642 1.00 91.81 187 ASN A O 1
ATOM 1546 N N . HIS A 1 188 ? 2.492 8.155 6.320 1.00 88.44 188 HIS A N 1
ATOM 1547 C CA . HIS A 1 188 ? 3.642 8.576 5.522 1.00 88.44 188 HIS A CA 1
ATOM 1548 C C . HIS A 1 188 ? 3.274 9.403 4.282 1.00 88.44 188 HIS A C 1
ATOM 1550 O O . HIS A 1 188 ? 4.173 9.885 3.587 1.00 88.44 188 HIS A O 1
ATOM 1556 N N . LEU A 1 189 ? 1.981 9.540 3.970 1.00 90.69 189 LEU A N 1
ATOM 1557 C CA . LEU A 1 189 ? 1.505 10.279 2.807 1.00 90.69 189 LEU A CA 1
ATOM 1558 C C . LEU A 1 189 ? 1.313 11.761 3.156 1.00 90.69 189 LEU A C 1
ATOM 1560 O O . LEU A 1 189 ? 0.455 12.133 3.959 1.00 90.69 189 LEU A O 1
ATOM 1564 N N . GLU A 1 190 ? 2.069 12.622 2.485 1.00 88.38 190 GLU A N 1
ATOM 1565 C CA . GLU A 1 190 ? 1.854 14.067 2.503 1.00 88.38 190 GLU A CA 1
ATOM 1566 C C . GLU A 1 190 ? 0.784 14.431 1.460 1.00 88.38 190 GLU A C 1
ATOM 1568 O O . GLU A 1 190 ? 1.083 14.604 0.285 1.00 88.38 190 GLU A O 1
ATOM 1573 N N . HIS A 1 191 ? -0.489 14.499 1.866 1.00 91.81 191 HIS A N 1
ATOM 1574 C CA . HIS A 1 191 ? -1.596 14.850 0.965 1.00 91.81 191 HIS A CA 1
ATOM 1575 C C . HIS A 1 191 ? -2.656 15.716 1.672 1.00 91.81 191 HIS A C 1
ATOM 1577 O O . HIS A 1 191 ? -3.050 15.384 2.795 1.00 91.81 191 HIS A O 1
ATOM 1583 N N . PRO A 1 192 ? -3.184 16.789 1.040 1.00 94.31 192 PRO A N 1
ATOM 1584 C CA . PRO A 1 192 ? -4.137 17.712 1.672 1.00 94.31 192 PRO A CA 1
ATOM 1585 C C . PRO A 1 192 ? -5.439 17.052 2.148 1.00 94.31 192 PRO A C 1
ATOM 1587 O O . PRO A 1 192 ? -6.000 17.469 3.158 1.00 94.31 192 PRO A O 1
ATOM 1590 N N . ASP A 1 193 ? -5.905 16.005 1.462 1.00 97.12 193 ASP A N 1
ATOM 1591 C CA . ASP A 1 193 ? -7.126 15.277 1.841 1.00 97.12 193 ASP A CA 1
ATOM 1592 C C . ASP A 1 193 ? -6.911 14.152 2.867 1.00 97.12 193 ASP A C 1
ATOM 1594 O O . ASP A 1 193 ? -7.896 13.620 3.388 1.00 97.12 193 ASP A O 1
ATOM 1598 N N . ARG A 1 194 ? -5.660 13.809 3.225 1.00 95.62 194 ARG A N 1
ATOM 1599 C CA . ARG A 1 194 ? -5.371 12.761 4.226 1.00 95.62 194 ARG A CA 1
ATOM 1600 C C . ARG A 1 194 ? -6.141 12.980 5.540 1.00 95.62 194 ARG A C 1
ATOM 1602 O O . ARG A 1 194 ? -6.780 12.024 5.985 1.00 95.62 194 ARG A O 1
ATOM 1609 N N . PRO A 1 195 ? -6.165 14.185 6.156 1.00 97.62 195 PRO A N 1
ATOM 1610 C CA . PRO A 1 195 ? -6.898 14.393 7.405 1.00 97.62 195 PRO A CA 1
ATOM 1611 C C . PRO A 1 195 ? -8.383 14.034 7.281 1.00 97.62 195 PRO A C 1
ATOM 1613 O O . PRO A 1 195 ? -8.954 13.406 8.169 1.00 97.62 195 PRO A O 1
ATOM 1616 N N . SER A 1 196 ? -9.004 14.364 6.147 1.00 98.31 196 SER A N 1
ATOM 1617 C CA . SER A 1 196 ? -10.412 14.060 5.886 1.00 98.31 196 SER A CA 1
ATOM 1618 C C . SER A 1 196 ? -10.667 12.557 5.753 1.00 98.31 196 SER A C 1
ATOM 1620 O O . SER A 1 196 ? -11.703 12.077 6.209 1.00 98.31 196 SER A O 1
ATOM 1622 N N . VAL A 1 197 ? -9.748 11.804 5.138 1.00 98.25 197 VAL A N 1
ATOM 1623 C CA . VAL A 1 197 ? -9.833 10.335 5.036 1.00 98.25 197 VAL A CA 1
ATOM 1624 C C . VAL A 1 197 ? -9.745 9.692 6.416 1.00 98.25 197 VAL A C 1
ATOM 1626 O O . VAL A 1 197 ? -10.620 8.910 6.793 1.00 98.25 197 VAL A O 1
ATOM 1629 N N . VAL A 1 198 ? -8.723 10.056 7.191 1.00 98.06 198 VAL A N 1
ATOM 1630 C CA . VAL A 1 198 ? -8.489 9.476 8.519 1.00 98.06 198 VAL A CA 1
ATOM 1631 C C . VAL A 1 198 ? -9.620 9.850 9.478 1.00 98.06 198 VAL A C 1
ATOM 1633 O O . VAL A 1 198 ? -10.083 9.000 10.235 1.00 98.06 198 VAL A O 1
ATOM 1636 N N . GLN A 1 199 ? -10.153 11.073 9.393 1.00 98.25 199 GLN A N 1
ATOM 1637 C CA . GLN A 1 199 ? -11.306 11.476 10.197 1.00 98.25 199 GLN A CA 1
ATOM 1638 C C . GLN A 1 199 ? -12.539 10.610 9.910 1.00 98.25 199 GLN A C 1
ATOM 1640 O O . GLN A 1 199 ? -13.174 10.143 10.851 1.00 98.25 199 GLN A O 1
ATOM 1645 N N . ARG A 1 200 ? -12.848 10.312 8.637 1.00 98.19 200 ARG A N 1
ATOM 1646 C CA . ARG A 1 200 ? -13.959 9.401 8.294 1.00 98.19 200 ARG A CA 1
ATOM 1647 C C . ARG A 1 200 ? -13.780 8.011 8.905 1.00 98.19 200 ARG A C 1
ATOM 1649 O O . ARG A 1 200 ? -14.767 7.376 9.273 1.00 98.19 200 ARG A O 1
ATOM 1656 N N . TYR A 1 201 ? -12.540 7.533 8.999 1.00 97.69 201 TYR A N 1
ATOM 1657 C CA . TYR A 1 201 ? -12.235 6.267 9.657 1.00 97.69 201 TYR A CA 1
ATOM 1658 C C . TYR A 1 201 ? -12.457 6.349 11.173 1.00 97.69 201 TYR A C 1
ATOM 1660 O O . TYR A 1 201 ? -13.137 5.486 11.726 1.00 97.69 201 TYR A O 1
ATOM 1668 N N . ILE A 1 202 ? -11.956 7.402 11.831 1.00 97.50 202 ILE A N 1
ATOM 1669 C CA . ILE A 1 202 ? -12.174 7.660 13.266 1.00 97.50 202 ILE A CA 1
ATOM 1670 C C . ILE A 1 202 ? -13.669 7.715 13.585 1.00 97.50 202 ILE A C 1
ATOM 1672 O O . ILE A 1 202 ? -14.120 7.034 14.500 1.00 97.50 202 ILE A O 1
ATOM 1676 N N . ASP A 1 203 ? -14.449 8.465 12.809 1.00 97.75 203 ASP A N 1
ATOM 1677 C CA . ASP A 1 203 ? -15.887 8.630 13.047 1.00 97.75 203 ASP A CA 1
ATOM 1678 C C . ASP A 1 203 ? -16.648 7.298 12.974 1.00 97.75 203 ASP A C 1
ATOM 1680 O O . ASP A 1 203 ? -17.685 7.124 13.615 1.00 97.75 203 ASP A O 1
ATOM 1684 N N . ARG A 1 204 ? -16.145 6.355 12.171 1.00 96.44 204 ARG A N 1
ATOM 1685 C CA . ARG A 1 204 ? -16.802 5.074 11.913 1.00 96.44 204 ARG A CA 1
ATOM 1686 C C . ARG A 1 204 ? -16.323 3.942 12.819 1.00 96.44 204 ARG A C 1
ATOM 1688 O O . ARG A 1 204 ? -17.133 3.096 13.189 1.00 96.44 204 ARG A O 1
ATOM 1695 N N . TYR A 1 205 ? -15.031 3.903 13.126 1.00 95.88 205 TYR A N 1
ATOM 1696 C CA . TYR A 1 205 ? -14.369 2.765 13.772 1.00 95.88 205 TYR A CA 1
ATOM 1697 C C . TYR A 1 205 ? -13.510 3.156 14.978 1.00 95.88 205 TYR A C 1
ATOM 1699 O O . TYR A 1 205 ? -12.990 2.279 15.665 1.00 95.88 205 TYR A O 1
ATOM 1707 N N . GLY A 1 206 ? -13.332 4.452 15.237 1.00 92.00 206 GLY A N 1
ATOM 1708 C CA . GLY A 1 206 ? -12.513 4.950 16.331 1.00 92.00 206 GLY A CA 1
ATOM 1709 C C . GLY A 1 206 ? -13.020 4.470 17.688 1.00 92.00 206 GLY A C 1
ATOM 1710 O O . GLY A 1 206 ? -14.213 4.509 17.989 1.00 92.00 206 GLY A O 1
ATOM 1711 N N . THR A 1 207 ? -12.083 4.040 18.525 1.00 93.88 207 THR A N 1
ATOM 1712 C CA . THR A 1 207 ? -12.320 3.675 19.925 1.00 93.88 207 THR A CA 1
ATOM 1713 C C . THR A 1 207 ? -11.545 4.629 20.832 1.00 93.88 207 THR A C 1
ATOM 1715 O O . THR A 1 207 ? -10.571 5.233 20.370 1.00 93.88 207 THR A O 1
ATOM 1718 N N . PRO A 1 208 ? -11.922 4.780 22.114 1.00 94.94 208 PRO A N 1
ATOM 1719 C CA . PRO A 1 208 ? -11.129 5.555 23.069 1.00 94.94 208 PRO A CA 1
ATOM 1720 C C . PRO A 1 208 ? -9.654 5.132 23.112 1.00 94.94 208 PRO A C 1
ATOM 1722 O O . PRO A 1 208 ? -8.776 5.981 23.244 1.00 94.94 208 PRO A O 1
ATOM 1725 N N . GLU A 1 209 ? -9.379 3.838 22.955 1.00 93.06 209 GLU A N 1
ATOM 1726 C CA . GLU A 1 209 ? -8.039 3.256 22.998 1.00 93.06 209 GLU A CA 1
ATOM 1727 C C . GLU A 1 209 ? -7.213 3.595 21.749 1.00 93.06 209 GLU A C 1
ATOM 1729 O O . GLU A 1 209 ? -6.014 3.849 21.851 1.00 93.06 209 GLU A O 1
ATOM 1734 N N . SER A 1 210 ? -7.839 3.636 20.569 1.00 91.69 210 SER A N 1
ATOM 1735 C CA . SER A 1 210 ? -7.148 3.912 19.302 1.00 91.69 210 SER A CA 1
ATOM 1736 C C . SER A 1 210 ? -7.074 5.400 18.946 1.00 91.69 210 SER A C 1
ATOM 1738 O O . SER A 1 210 ? -6.300 5.774 18.065 1.00 91.69 210 SER A O 1
ATOM 1740 N N . LEU A 1 211 ? -7.890 6.249 19.583 1.00 93.88 211 LEU A N 1
ATOM 1741 C CA . LEU A 1 211 ? -8.136 7.625 19.143 1.00 93.88 211 LEU A CA 1
ATOM 1742 C C . LEU A 1 211 ? -6.848 8.445 19.025 1.00 93.88 211 LEU A C 1
ATOM 1744 O O . LEU A 1 211 ? -6.599 9.019 17.973 1.00 93.88 211 LEU A O 1
ATOM 1748 N N . SER A 1 212 ? -5.992 8.424 20.049 1.00 94.31 212 SER A N 1
ATOM 1749 C CA . SER A 1 212 ? -4.766 9.232 20.055 1.00 94.31 212 SER A CA 1
ATOM 1750 C C . SER A 1 212 ? -3.820 8.901 18.895 1.00 94.31 212 SER A C 1
ATOM 1752 O O . SER A 1 212 ? -3.227 9.813 18.326 1.00 94.31 212 SER A O 1
ATOM 1754 N N . ALA A 1 213 ? -3.680 7.625 18.519 1.00 92.94 213 ALA A N 1
ATOM 1755 C CA . ALA A 1 213 ? -2.835 7.251 17.384 1.00 92.94 213 ALA A CA 1
ATOM 1756 C C . ALA A 1 213 ? -3.476 7.627 16.046 1.00 92.94 213 ALA A C 1
ATOM 1758 O O . ALA A 1 213 ? -2.789 8.113 15.154 1.00 92.94 213 ALA A O 1
ATOM 1759 N N . LEU A 1 214 ? -4.792 7.450 15.906 1.00 95.69 214 LEU A N 1
ATOM 1760 C CA . LEU A 1 214 ? -5.496 7.838 14.683 1.00 95.69 214 LEU A CA 1
ATOM 1761 C C . LEU A 1 214 ? -5.466 9.358 14.468 1.00 95.69 214 LEU A C 1
ATOM 1763 O O . LEU A 1 214 ? -5.316 9.808 13.335 1.00 95.69 214 LEU A O 1
ATOM 1767 N N . GLU A 1 215 ? -5.564 10.151 15.535 1.00 96.06 215 GLU A N 1
ATOM 1768 C CA . GLU A 1 215 ? -5.404 11.606 15.471 1.00 96.06 215 GLU A CA 1
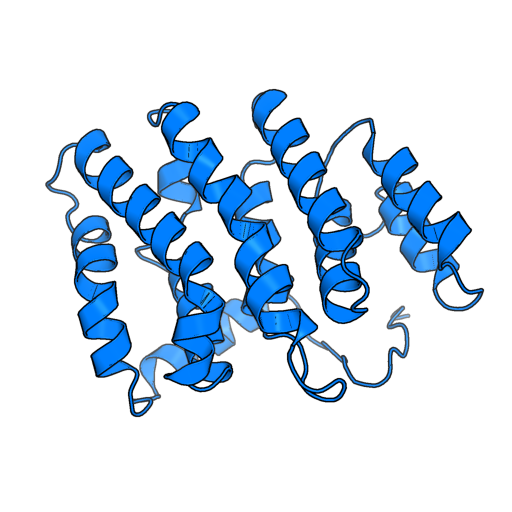ATOM 1769 C C . GLU A 1 215 ? -3.979 12.000 15.075 1.00 96.06 215 GLU A C 1
ATOM 1771 O O . GLU A 1 215 ? -3.812 12.830 14.187 1.00 96.06 215 GLU A O 1
ATOM 1776 N N . ALA A 1 216 ? -2.956 11.331 15.616 1.00 94.62 216 ALA A N 1
ATOM 1777 C CA . ALA A 1 216 ? -1.575 11.563 15.197 1.00 94.62 216 ALA A CA 1
ATOM 1778 C C . ALA A 1 216 ? -1.360 11.269 13.698 1.00 94.62 216 ALA A C 1
ATOM 1780 O O . ALA A 1 216 ? -0.676 12.030 13.018 1.00 94.62 216 ALA A O 1
ATOM 1781 N N . ILE A 1 217 ? -1.990 10.222 13.151 1.00 94.50 217 ILE A N 1
ATOM 1782 C CA . ILE A 1 217 ? -1.959 9.920 11.707 1.00 94.50 217 ILE A CA 1
ATOM 1783 C C . ILE A 1 217 ? -2.710 10.992 10.901 1.00 94.50 217 ILE A C 1
ATOM 1785 O O . ILE A 1 217 ? -2.221 11.462 9.872 1.00 94.50 217 ILE A O 1
ATOM 1789 N N . ARG A 1 218 ? -3.900 11.408 11.361 1.00 96.12 218 ARG A N 1
ATOM 1790 C CA . ARG A 1 218 ? -4.710 12.471 10.735 1.00 96.12 218 ARG A CA 1
ATOM 1791 C C . ARG A 1 218 ? -3.892 13.755 10.604 1.00 96.12 218 ARG A C 1
ATOM 1793 O O . ARG A 1 218 ? -3.801 14.332 9.515 1.00 96.12 218 ARG A O 1
ATOM 1800 N N . ASP A 1 219 ? -3.264 14.145 11.704 1.00 94.06 219 ASP A N 1
ATOM 1801 C CA . ASP A 1 219 ? -2.586 15.425 11.874 1.00 94.06 219 ASP A CA 1
ATOM 1802 C C . ASP A 1 219 ? -1.139 15.385 11.346 1.00 94.06 219 ASP A C 1
ATOM 1804 O O . ASP A 1 219 ? -0.553 16.424 11.055 1.00 94.06 219 ASP A O 1
ATOM 1808 N N . GLY A 1 220 ? -0.605 14.188 11.065 1.00 87.62 220 GLY A N 1
ATOM 1809 C CA . GLY A 1 220 ? 0.746 13.987 10.527 1.00 87.62 220 GLY A CA 1
ATOM 1810 C C . GLY A 1 220 ? 1.833 14.135 11.584 1.00 87.62 220 GLY A C 1
ATOM 1811 O O . GLY A 1 220 ? 2.938 14.568 11.275 1.00 87.62 220 GLY A O 1
ATOM 1812 N N . GLU A 1 221 ? 1.491 13.828 12.832 1.00 86.06 221 GLU A N 1
ATOM 1813 C CA . GLU A 1 221 ? 2.362 13.932 14.003 1.00 86.06 221 GLU A CA 1
ATOM 1814 C C . GLU A 1 221 ? 2.994 12.590 14.388 1.00 86.06 221 GLU A C 1
ATOM 1816 O O . GLU A 1 221 ? 3.956 12.559 15.156 1.00 86.06 221 GLU A O 1
ATOM 1821 N N . ALA A 1 222 ? 2.472 11.475 13.874 1.00 65.00 222 ALA A N 1
ATOM 1822 C CA . ALA A 1 222 ? 3.083 10.170 14.069 1.00 65.00 222 ALA A CA 1
ATOM 1823 C C . ALA A 1 222 ? 4.290 10.025 13.124 1.00 65.00 222 ALA A C 1
ATOM 1825 O O . ALA A 1 222 ? 4.139 9.782 11.931 1.00 65.00 222 ALA A O 1
ATOM 1826 N N . MET A 1 223 ? 5.502 10.169 13.659 1.00 53.31 223 MET A N 1
ATOM 1827 C CA . MET A 1 223 ? 6.742 9.705 13.025 1.00 53.31 223 MET A CA 1
ATOM 1828 C C . MET A 1 223 ? 7.593 8.956 14.040 1.00 53.31 223 MET A C 1
ATOM 1830 O O . MET A 1 223 ? 7.894 9.545 15.104 1.00 53.31 223 MET A O 1
#

Solvent-accessible surface area (backbone atoms only — not comparable to full-atom values): 12970 Å² total; per-residue (Å²): 137,80,89,73,74,89,53,94,88,67,87,80,94,68,59,74,68,58,50,56,54,58,44,58,59,53,62,78,72,56,89,53,87,68,44,66,58,55,42,61,70,44,35,69,48,47,53,42,52,70,42,88,77,54,60,73,64,66,32,44,57,52,40,41,54,49,50,23,49,51,28,69,40,34,35,64,46,55,75,77,38,59,67,70,56,53,28,48,53,47,43,48,45,69,27,86,82,46,36,54,60,62,65,69,68,65,71,80,66,58,62,86,62,49,50,58,38,61,65,22,62,45,35,38,45,69,62,30,54,68,72,49,60,92,87,58,76,77,46,68,33,67,54,46,48,44,55,69,76,47,69,52,90,78,60,60,72,69,54,52,53,50,51,49,54,47,36,52,58,33,42,66,43,99,32,73,63,40,27,50,29,22,50,56,37,49,33,72,50,88,51,94,61,45,39,63,55,43,45,57,47,43,79,74,68,54,43,88,87,48,37,68,60,52,47,24,33,32,73,60,68,58,126

Nearest PDB structures (foldseek):
  4nee-asse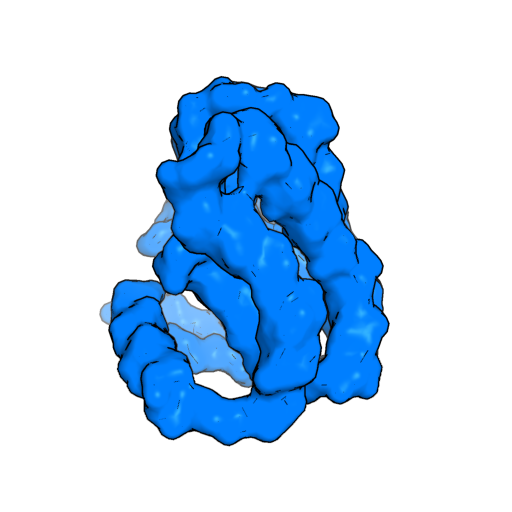mbly4_G  TM=4.531E-01  e=1.481E+00  Rattus norvegicus
  5oqp-assembly1_A  TM=3.797E-01  e=1.481E+00  Saccharomyces cerevisiae S288C
  5oqr-assembly1_A  TM=3.849E-01  e=3.060E+00  Schizosaccharomyces pombe 972h-
  5vfp-assembly1_X  TM=2.671E-01  e=3.060E+00  Homo sapiens
  4qmi-assembly2_B  TM=3.098E-01  e=6.045E+00  Homo sapiens

Secondary structure (DSSP, 8-state):
-------TT----S-HHHHHHHHHHHHTT---TTHHHHHHHHHHHHHHHH-TTS-HHHHHHHHHHHHHHHHHTHHHHHHHS-HHHHHHHHHHHTSTT--HHHHHHTS-S-HHHHHHHHHHTHHIIIIIGGGS-TTSPPPHHHHTTHHHHHTTTT--HHHHHHHHHHHHHHHTSS-HHHHHHHHHHHHH---TTHHHHHHHHHHHH--TTTHHHHHHHHHT---

Foldseek 3Di:
DDPDQPPPPDDDPDDPVVCVVVVVVVVVVDPDPPLVVVCVVCVVLVVLLVPPPDDLAVSLLVNLVVLLVCLQCVLVVVVVDPQVSNLVVLVVCCDPPNNLLVSVVVVPYDVVSVLSNLLSLLRCLVNPVLPDDLNDAHRVSNLCVLCSLLVCVPDDVVSLVSLVVSLLSQCPRPRVRSVNSSLVSLLSRDDPCSLVSLVVVCVPPNDPSCVVVSVCSSVSNDD

Radius of gyration: 17.77 Å; Cα contacts (8 Å, |Δi|>4): 196; chains: 1; bounding box: 40×43×50 Å

pLDDT: mean 74.96, std 20.91, range [27.17, 98.31]

Mean predicted aligned error: 9.82 Å

Sequence (223 aa):
MSLFLDVPGLLFPEPIEAWAELFLNRYLESSIPGWDALADELLPLWDACELHGLAPQEGGDLFLRRLTEFHLRYADWGVIYPARNLNFGVWRMFGDPCWYRNVFQSGEIPFAQIEPVYRSLVVPYRDYVQHLPEDEPIDNGLYMLWHMLLAHQHFAPRIENLCLEILEEILAIQDGRCQWAALHGLNHLEHPDRPSVVQRYIDRYGTPESLSALEAIRDGEAM